Protein AF-A0A7S4T8Q6-F1 (afdb_monomer_lite)

Secondary structure (DSSP, 8-state):
--SSSSS-SS---SSS--EE-HHHHHHTT---HHHHHHHHHHHHTTHHHHTT----------PPP-PPP--S--TT--HHHHHHHHH-TT-GGGGGHHHHHHH-S-HHHHHHHHEEEETTEEEE-HHHHHHTT---HHHHHHHHHHHHS----------------------------------S---HHHHHHHHHHSSSTTGGGHHHHHHH-SSHHHHHHHHEEEETTEEEE-HHHHHHTT---HHHHHHHHHHHHT--S--------------------HHHHHHHHH-TTSGGGGGHHHHHHH-S-HHHHHHHHEE-TT-----

Structure (mmCIF, N/CA/C/O backbone):
data_AF-A0A7S4T8Q6-F1
#
_entry.id   AF-A0A7S4T8Q6-F1
#
loop_
_atom_site.group_PDB
_atom_site.id
_atom_site.type_symbol
_atom_site.label_atom_id
_atom_site.label_alt_id
_atom_site.label_comp_id
_atom_site.label_asym_id
_atom_site.label_entity_id
_atom_site.label_seq_id
_atom_site.pdbx_PDB_ins_code
_atom_site.Cartn_x
_atom_site.Cartn_y
_atom_site.Cartn_z
_atom_site.occupancy
_atom_site.B_iso_or_equiv
_atom_site.auth_seq_id
_atom_site.auth_comp_id
_atom_site.auth_asym_id
_atom_site.auth_atom_id
_atom_site.pdbx_PDB_model_num
ATOM 1 N N . ASP A 1 1 ? 36.926 14.040 -39.161 1.00 53.75 1 ASP A N 1
ATOM 2 C CA . ASP A 1 1 ? 36.757 14.008 -37.702 1.00 53.75 1 ASP A CA 1
ATOM 3 C C . ASP A 1 1 ? 35.351 14.465 -37.358 1.00 53.75 1 ASP A C 1
ATOM 5 O O . ASP A 1 1 ? 34.931 15.496 -37.873 1.00 53.75 1 ASP A O 1
ATOM 9 N N . ASP A 1 2 ? 34.655 13.641 -36.567 1.00 54.06 2 ASP A N 1
ATOM 10 C CA . ASP A 1 2 ? 33.421 13.932 -35.809 1.00 54.06 2 ASP A CA 1
ATOM 11 C C . ASP A 1 2 ? 32.019 13.748 -36.429 1.00 54.06 2 ASP A C 1
ATOM 13 O O . ASP A 1 2 ? 31.127 14.539 -36.137 1.00 54.06 2 ASP A O 1
ATOM 17 N N . VAL A 1 3 ? 31.753 12.661 -37.177 1.00 47.25 3 VAL A N 1
ATOM 18 C CA . VAL A 1 3 ? 30.352 12.163 -37.320 1.00 47.25 3 VAL A CA 1
ATOM 19 C C . VAL A 1 3 ? 30.184 10.621 -37.311 1.00 47.25 3 VAL A C 1
ATOM 21 O O . VAL A 1 3 ? 29.060 10.143 -37.291 1.00 47.25 3 VAL A O 1
ATOM 24 N N . ASP A 1 4 ? 31.250 9.814 -37.230 1.00 47.81 4 ASP A N 1
ATOM 25 C CA . ASP A 1 4 ? 31.175 8.334 -37.347 1.00 47.81 4 ASP A CA 1
ATOM 26 C C . ASP A 1 4 ? 31.266 7.558 -36.003 1.00 47.81 4 ASP A C 1
ATOM 28 O O . ASP A 1 4 ? 31.831 6.468 -35.949 1.00 47.81 4 ASP A O 1
ATOM 32 N N . GLN A 1 5 ? 30.765 8.093 -34.880 1.00 46.25 5 GLN A N 1
ATOM 33 C CA . GLN A 1 5 ? 30.879 7.432 -33.553 1.00 46.25 5 GLN A CA 1
ATOM 34 C C . GLN A 1 5 ? 29.554 7.142 -32.822 1.00 46.25 5 GLN A C 1
ATOM 36 O O . GLN A 1 5 ? 29.564 6.919 -31.615 1.00 46.25 5 GLN A O 1
ATOM 41 N N . LEU A 1 6 ? 28.418 7.084 -33.528 1.00 42.25 6 LEU A N 1
ATOM 42 C CA . LEU A 1 6 ? 27.110 6.769 -32.920 1.00 42.25 6 LEU A CA 1
ATOM 43 C C . LEU A 1 6 ? 26.369 5.565 -33.538 1.00 42.25 6 LEU A C 1
ATOM 45 O O . LEU A 1 6 ? 25.195 5.377 -33.255 1.00 42.25 6 LEU A O 1
ATOM 49 N N . GLU A 1 7 ? 27.040 4.702 -34.309 1.00 39.09 7 GLU A N 1
ATOM 50 C CA . GLU A 1 7 ? 26.443 3.463 -34.863 1.00 39.09 7 GLU A CA 1
ATOM 51 C C . GLU A 1 7 ? 26.927 2.176 -34.154 1.00 39.09 7 GLU A C 1
ATOM 53 O O . GLU A 1 7 ? 27.048 1.117 -34.762 1.00 39.09 7 GLU A O 1
ATOM 58 N N . GLY A 1 8 ? 27.250 2.256 -32.855 1.00 37.00 8 GLY A N 1
ATOM 59 C CA . GLY A 1 8 ? 27.921 1.173 -32.111 1.00 37.00 8 GLY A CA 1
ATOM 60 C C . GLY A 1 8 ? 27.187 0.582 -30.900 1.00 37.00 8 GLY A C 1
ATOM 61 O O . GLY A 1 8 ? 27.772 -0.238 -30.198 1.00 37.00 8 GLY A O 1
ATOM 62 N N . LEU A 1 9 ? 25.946 0.978 -30.625 1.00 36.72 9 LEU A N 1
ATOM 63 C CA . LEU A 1 9 ? 25.059 0.344 -29.642 1.00 36.72 9 LEU A CA 1
ATOM 64 C C . LEU A 1 9 ? 23.712 0.231 -30.368 1.00 36.72 9 LEU A C 1
ATOM 66 O O . LEU A 1 9 ? 23.206 1.245 -30.818 1.00 36.72 9 LEU A O 1
ATOM 70 N N . TYR A 1 10 ? 23.115 -0.909 -30.684 1.00 39.41 10 TYR A N 1
ATOM 71 C CA . TYR A 1 10 ? 22.777 -2.039 -29.840 1.00 39.41 10 TYR A CA 1
ATOM 72 C C . TYR A 1 10 ? 22.372 -3.193 -30.766 1.00 39.41 10 TYR A C 1
ATOM 74 O O . TYR A 1 10 ? 21.223 -3.248 -31.179 1.00 39.41 10 TYR A O 1
ATOM 82 N N . VAL A 1 11 ? 23.265 -4.114 -31.129 1.00 35.81 11 VAL A N 1
ATOM 83 C CA . VAL A 1 11 ? 22.809 -5.412 -31.658 1.00 35.81 11 VAL A CA 1
ATOM 84 C C . VAL A 1 11 ? 23.839 -6.477 -31.307 1.00 35.81 11 VAL A C 1
ATOM 86 O O . VAL A 1 11 ? 24.966 -6.458 -31.800 1.00 35.81 11 VAL A O 1
ATOM 89 N N . ASN A 1 12 ? 23.462 -7.399 -30.426 1.00 41.56 12 ASN A N 1
ATOM 90 C CA . ASN A 1 12 ? 24.253 -8.580 -30.112 1.00 41.56 12 ASN A CA 1
ATOM 91 C C . ASN A 1 12 ? 23.548 -9.775 -30.765 1.00 41.56 12 ASN A C 1
ATOM 93 O O . ASN A 1 12 ? 22.638 -10.357 -30.183 1.00 41.56 12 ASN A O 1
ATOM 97 N N . VAL A 1 13 ? 23.945 -10.089 -32.002 1.00 45.53 13 VAL A N 1
ATOM 98 C CA . VAL A 1 13 ? 23.319 -11.131 -32.827 1.00 45.53 13 VAL A CA 1
ATOM 99 C C . VAL A 1 13 ? 23.951 -12.488 -32.520 1.00 45.53 13 VAL A C 1
ATOM 101 O O . VAL A 1 13 ? 24.961 -12.844 -33.122 1.00 45.53 13 VAL A O 1
ATOM 104 N N . GLU A 1 14 ? 23.334 -13.294 -31.657 1.00 45.41 14 GLU A N 1
ATOM 105 C CA . GLU A 1 14 ? 23.521 -14.753 -31.685 1.00 45.41 14 GLU A CA 1
ATOM 106 C C . GLU A 1 14 ? 22.210 -15.486 -31.345 1.00 45.41 14 GLU A C 1
ATOM 108 O O . GLU A 1 14 ? 21.868 -15.703 -30.185 1.00 45.41 14 GLU A O 1
ATOM 113 N N . GLY A 1 15 ? 21.492 -15.950 -32.378 1.00 63.50 15 GLY A N 1
ATOM 114 C CA . GLY A 1 15 ? 20.575 -17.091 -32.240 1.00 63.50 15 GLY A CA 1
ATOM 115 C C . GLY A 1 15 ? 19.124 -16.929 -32.697 1.00 63.50 15 GLY A C 1
ATOM 116 O O . GLY A 1 15 ? 18.359 -17.871 -32.496 1.00 63.50 15 GLY A O 1
ATOM 117 N N . GLY A 1 16 ? 18.726 -15.810 -33.317 1.00 69.69 16 GLY A N 1
ATOM 118 C CA . GLY A 1 16 ? 17.365 -15.643 -33.860 1.00 69.69 16 GLY A CA 1
ATOM 119 C C . GLY A 1 16 ? 16.265 -15.680 -32.793 1.00 69.69 16 GLY A C 1
ATOM 120 O O . GLY A 1 16 ? 15.157 -16.149 -33.054 1.00 69.69 16 GLY A O 1
ATOM 121 N N . ARG A 1 17 ? 16.591 -15.248 -31.571 1.00 73.44 17 ARG A N 1
ATOM 122 C CA . ARG A 1 17 ? 15.650 -15.136 -30.453 1.00 73.44 17 ARG A CA 1
ATOM 123 C C . ARG A 1 17 ? 15.239 -13.680 -30.292 1.00 73.44 17 ARG A C 1
ATOM 125 O O . ARG A 1 17 ? 16.073 -12.793 -30.407 1.00 73.44 17 ARG A O 1
ATOM 132 N N . THR A 1 18 ? 13.967 -13.452 -29.996 1.00 78.94 18 THR A N 1
ATOM 133 C CA . THR A 1 18 ? 13.470 -12.152 -29.545 1.00 78.94 18 THR A CA 1
ATOM 134 C C . THR A 1 18 ? 13.943 -11.902 -28.119 1.00 78.94 18 THR A C 1
ATOM 136 O O . THR A 1 18 ? 13.658 -12.702 -27.225 1.00 78.94 18 THR A O 1
ATOM 139 N N . THR A 1 19 ? 14.660 -10.802 -27.908 1.00 82.88 19 THR A N 1
ATOM 140 C CA . THR A 1 19 ? 15.080 -10.320 -26.587 1.00 82.88 19 THR A CA 1
ATOM 141 C C . THR A 1 19 ? 14.524 -8.923 -26.357 1.00 82.88 19 THR A C 1
ATOM 143 O O . THR A 1 19 ? 14.364 -8.164 -27.312 1.00 82.88 19 THR A O 1
ATOM 146 N N . PHE A 1 20 ? 14.258 -8.581 -25.097 1.00 86.06 20 PHE A N 1
ATOM 147 C CA . PHE A 1 20 ? 13.991 -7.197 -24.729 1.00 86.06 20 PHE A CA 1
ATOM 148 C C . PHE A 1 20 ? 15.244 -6.346 -24.892 1.00 86.06 20 PHE A C 1
ATOM 150 O O . PHE A 1 20 ? 16.342 -6.772 -24.521 1.00 86.06 20 PHE A O 1
ATOM 157 N N . ASP A 1 21 ? 15.060 -5.138 -25.412 1.00 88.00 21 ASP A N 1
ATOM 158 C CA . ASP A 1 21 ? 16.062 -4.090 -25.316 1.00 88.00 21 ASP A CA 1
ATOM 159 C C . ASP A 1 21 ? 16.336 -3.789 -23.837 1.00 88.00 21 ASP A C 1
ATOM 161 O O . ASP A 1 21 ? 15.424 -3.723 -23.010 1.00 88.00 21 ASP A O 1
ATOM 165 N N . ARG A 1 22 ? 17.609 -3.587 -23.501 1.00 88.75 22 ARG A N 1
ATOM 166 C CA . ARG A 1 22 ? 18.025 -3.179 -22.162 1.00 88.75 22 ARG A CA 1
ATOM 167 C C . ARG A 1 22 ? 17.364 -1.865 -21.739 1.00 88.75 22 ARG A C 1
ATOM 169 O O . ARG A 1 22 ? 17.084 -1.706 -20.554 1.00 88.75 22 ARG A O 1
ATOM 176 N N . GLN A 1 23 ? 17.078 -0.982 -22.695 1.00 91.50 23 GLN A N 1
ATOM 177 C CA . GLN A 1 23 ? 16.400 0.287 -22.457 1.00 91.50 23 GLN A CA 1
ATOM 178 C C . GLN A 1 23 ? 15.036 0.103 -21.775 1.00 91.50 23 GLN A C 1
ATOM 180 O O . GLN A 1 23 ? 14.672 0.927 -20.949 1.00 91.50 23 GLN A O 1
ATOM 185 N N . PHE A 1 24 ? 14.322 -1.003 -22.026 1.00 93.62 24 PHE A N 1
ATOM 186 C CA . PHE A 1 24 ? 13.051 -1.291 -21.349 1.00 93.62 24 PHE A CA 1
ATOM 187 C C . PHE A 1 24 ? 13.211 -1.356 -19.827 1.00 93.62 24 PHE A C 1
ATOM 189 O O . PHE A 1 24 ? 12.411 -0.793 -19.087 1.00 93.62 24 PHE A O 1
ATOM 196 N N . PHE A 1 25 ? 14.256 -2.036 -19.352 1.00 94.62 25 PHE A N 1
ATOM 197 C CA . PHE A 1 25 ? 14.494 -2.193 -17.919 1.00 94.62 25 PHE A CA 1
ATOM 198 C C . PHE A 1 25 ? 14.943 -0.887 -17.267 1.00 94.62 25 PHE A C 1
ATOM 200 O O . PHE A 1 25 ? 14.650 -0.664 -16.099 1.00 94.62 25 PHE A O 1
ATOM 207 N N . GLU A 1 26 ? 15.642 -0.035 -18.017 1.00 92.75 26 GLU A N 1
ATOM 208 C CA . GLU A 1 26 ? 16.075 1.281 -17.546 1.00 92.75 26 GLU A CA 1
ATOM 209 C C . GLU A 1 26 ? 14.893 2.260 -17.490 1.00 92.75 26 GLU A C 1
ATOM 211 O O . GLU A 1 26 ? 14.718 2.928 -16.476 1.00 92.75 26 GLU A O 1
ATOM 216 N N . ASP A 1 27 ? 14.036 2.278 -18.515 1.00 91.56 27 ASP A N 1
ATOM 217 C CA . ASP A 1 27 ? 12.857 3.152 -18.576 1.00 91.56 27 ASP A CA 1
ATOM 218 C C . ASP A 1 27 ? 11.805 2.783 -17.520 1.00 91.56 27 ASP A C 1
ATOM 220 O O . ASP A 1 27 ? 11.146 3.662 -16.972 1.00 91.56 27 ASP A O 1
ATOM 224 N N . MET A 1 28 ? 11.655 1.489 -17.219 1.00 92.81 28 MET A N 1
ATOM 225 C CA . MET A 1 28 ? 10.715 0.985 -16.208 1.00 92.81 28 MET A CA 1
ATOM 226 C C . MET A 1 28 ? 11.310 0.890 -14.801 1.00 92.81 28 MET A C 1
ATOM 228 O O . MET A 1 28 ? 10.644 0.380 -13.900 1.00 92.81 28 MET A O 1
ATOM 232 N N . GLU A 1 29 ? 12.562 1.317 -14.616 1.00 92.00 29 GLU A N 1
ATOM 233 C CA . GLU A 1 29 ? 13.291 1.218 -13.343 1.00 92.00 29 GLU A CA 1
ATOM 234 C C . GLU A 1 29 ? 13.296 -0.217 -12.760 1.00 92.00 29 GLU A C 1
ATOM 236 O O . GLU A 1 29 ? 13.293 -0.447 -11.549 1.00 92.00 29 GLU A O 1
ATOM 241 N N . ILE A 1 30 ? 13.320 -1.231 -13.633 1.00 91.94 30 ILE A N 1
ATOM 242 C CA . ILE A 1 30 ? 13.379 -2.646 -13.248 1.00 91.94 30 ILE A CA 1
ATOM 243 C C . ILE A 1 30 ? 14.843 -3.003 -12.997 1.00 91.94 30 ILE A C 1
ATOM 245 O O . ILE A 1 30 ? 15.534 -3.524 -13.873 1.00 91.94 30 ILE A O 1
ATOM 249 N N . GLU A 1 31 ? 15.339 -2.726 -11.793 1.00 91.31 31 GLU A N 1
ATOM 250 C CA . GLU A 1 31 ? 16.731 -3.017 -11.412 1.00 91.31 31 GLU A CA 1
ATOM 251 C C . GLU A 1 31 ? 16.973 -4.495 -11.052 1.00 91.31 31 GLU A C 1
ATOM 253 O O . GLU A 1 31 ? 18.102 -4.991 -11.149 1.00 91.31 31 GLU A O 1
ATOM 258 N N . ASP A 1 32 ? 15.916 -5.207 -10.656 1.00 90.81 32 ASP A N 1
ATOM 259 C CA . ASP A 1 32 ? 15.993 -6.589 -10.188 1.00 90.81 32 ASP A CA 1
ATOM 260 C C . ASP A 1 32 ? 16.361 -7.556 -11.329 1.00 90.81 32 ASP A C 1
ATOM 262 O O . ASP A 1 32 ? 15.676 -7.667 -12.350 1.00 90.81 32 ASP A O 1
ATOM 266 N N . ARG A 1 33 ? 17.469 -8.283 -11.150 1.00 89.62 33 ARG A N 1
ATOM 267 C CA . ARG A 1 33 ? 18.022 -9.192 -12.164 1.00 89.62 33 ARG A CA 1
ATOM 268 C C . ARG A 1 33 ? 17.144 -10.407 -12.431 1.00 89.62 33 ARG A C 1
ATOM 270 O O . ARG A 1 33 ? 17.127 -10.875 -13.572 1.00 89.62 33 ARG A O 1
ATOM 277 N N . ASP A 1 34 ? 16.438 -10.906 -11.426 1.00 87.88 34 ASP A N 1
ATOM 278 C CA . ASP A 1 34 ? 15.550 -12.054 -11.571 1.00 87.88 34 ASP A CA 1
ATOM 279 C C . ASP A 1 34 ? 14.289 -11.636 -12.331 1.00 87.88 34 ASP A C 1
ATOM 281 O O . ASP A 1 34 ? 13.871 -12.324 -13.265 1.00 87.88 34 ASP A O 1
ATOM 285 N N . HIS A 1 35 ? 13.758 -10.445 -12.050 1.00 93.94 35 HIS A N 1
ATOM 286 C CA . HIS A 1 35 ? 12.658 -9.865 -12.820 1.00 93.94 35 HIS A CA 1
ATOM 287 C C . HIS A 1 35 ? 13.043 -9.628 -14.290 1.00 93.94 35 HIS A C 1
ATOM 289 O O . HIS A 1 35 ? 12.319 -10.056 -15.194 1.00 93.94 35 HIS A O 1
ATOM 295 N N . GLN A 1 36 ? 14.215 -9.039 -14.561 1.00 94.25 36 GLN A N 1
ATOM 296 C CA . GLN A 1 36 ? 14.741 -8.890 -15.929 1.00 94.25 36 GLN A CA 1
ATOM 297 C C . GLN A 1 36 ? 14.870 -10.242 -16.656 1.00 94.25 36 GLN A C 1
ATOM 299 O O . GLN A 1 36 ? 14.580 -10.358 -17.856 1.00 94.25 36 GLN A O 1
ATOM 304 N N . ALA A 1 37 ? 15.304 -11.285 -15.939 1.00 89.56 37 ALA A N 1
ATOM 305 C CA . ALA A 1 37 ? 15.441 -12.630 -16.482 1.00 89.56 37 ALA A CA 1
ATOM 306 C C . ALA A 1 37 ? 14.084 -13.258 -16.833 1.00 89.56 37 ALA A C 1
ATOM 308 O O . ALA A 1 37 ? 13.996 -13.929 -17.862 1.00 89.56 37 ALA A O 1
ATOM 309 N N . LEU A 1 38 ? 13.029 -13.008 -16.049 1.00 92.44 38 LEU A N 1
ATOM 310 C CA . LEU A 1 38 ? 11.666 -13.471 -16.344 1.00 92.44 38 LEU A CA 1
ATOM 311 C C . LEU A 1 38 ? 11.140 -12.878 -17.658 1.00 92.44 38 LEU A C 1
ATOM 313 O O . LEU A 1 38 ? 10.715 -13.631 -18.538 1.00 92.44 38 LEU A O 1
ATOM 317 N N . PHE A 1 39 ? 11.261 -11.559 -17.848 1.00 92.06 39 PHE A N 1
ATOM 318 C CA . PHE A 1 39 ? 10.906 -10.902 -19.114 1.00 92.06 39 PHE A CA 1
ATOM 319 C C . PHE A 1 39 ? 11.696 -11.480 -20.292 1.00 92.06 39 PHE A C 1
ATOM 321 O O . PHE A 1 39 ? 11.128 -11.835 -21.325 1.00 92.06 39 PHE A O 1
ATOM 328 N N . SER A 1 40 ? 13.008 -11.648 -20.124 1.00 89.88 40 SER A N 1
ATOM 329 C CA . SER A 1 40 ? 13.873 -12.208 -21.166 1.00 89.88 40 SER A CA 1
ATOM 330 C C . SER A 1 40 ? 13.499 -13.655 -21.514 1.00 89.88 40 SER A C 1
ATOM 332 O O . SER A 1 40 ? 13.443 -14.020 -22.690 1.00 89.88 40 SER A O 1
ATOM 334 N N . ALA A 1 41 ? 13.208 -14.485 -20.510 1.00 89.25 41 ALA A N 1
ATOM 335 C CA . ALA A 1 41 ? 12.836 -15.884 -20.684 1.00 89.25 41 ALA A CA 1
ATOM 336 C C . ALA A 1 41 ? 11.490 -16.040 -21.403 1.00 89.25 41 ALA A C 1
ATOM 338 O O . ALA A 1 41 ? 11.369 -16.894 -22.286 1.00 89.25 41 ALA A O 1
ATOM 339 N N . PHE A 1 42 ? 10.509 -15.196 -21.075 1.00 89.75 42 PHE A N 1
ATOM 340 C CA . PHE A 1 42 ? 9.180 -15.226 -21.684 1.00 89.75 42 PHE A CA 1
ATOM 341 C C . PHE A 1 42 ? 9.233 -15.025 -23.210 1.00 89.75 42 PHE A C 1
ATOM 343 O O . PHE A 1 42 ? 8.593 -15.774 -23.956 1.00 89.75 42 PHE A O 1
ATOM 350 N N . TYR A 1 43 ? 10.071 -14.101 -23.695 1.00 85.12 43 TYR A N 1
ATOM 351 C CA . TYR A 1 43 ? 10.237 -13.838 -25.132 1.00 85.12 43 TYR A CA 1
ATOM 352 C C . TYR A 1 43 ? 11.269 -14.751 -25.810 1.00 85.12 43 TYR A C 1
ATOM 354 O O . TYR A 1 43 ? 11.094 -15.107 -26.975 1.00 85.12 43 TYR A O 1
ATOM 362 N N . CYS A 1 44 ? 12.295 -15.228 -25.099 1.00 82.69 44 CYS A N 1
ATOM 363 C CA . CYS A 1 44 ? 13.238 -16.211 -25.647 1.00 82.69 44 CYS A CA 1
ATOM 364 C C . CYS A 1 44 ? 12.631 -17.619 -25.797 1.00 82.69 44 CYS A C 1
ATOM 366 O O . CYS A 1 44 ? 13.117 -18.412 -26.606 1.00 82.69 44 CYS A O 1
ATOM 368 N N . GLY A 1 45 ? 11.611 -17.952 -24.999 1.00 71.50 45 GLY A N 1
ATOM 369 C CA . GLY A 1 45 ? 11.014 -19.289 -24.899 1.00 71.50 45 GLY A CA 1
ATOM 370 C C . GLY A 1 45 ? 9.899 -19.604 -25.903 1.00 71.50 45 GLY A C 1
ATOM 371 O O . GLY A 1 45 ? 9.385 -20.721 -25.889 1.00 71.50 45 GLY A O 1
ATOM 372 N N . GLY A 1 46 ? 9.529 -18.665 -26.781 1.00 59.06 46 GLY A N 1
ATOM 373 C CA . GLY A 1 46 ? 8.482 -18.869 -27.792 1.00 59.06 46 GLY A CA 1
ATOM 374 C C . GLY A 1 46 ? 7.067 -18.462 -27.367 1.00 59.06 46 GLY A C 1
ATOM 375 O O . GLY A 1 46 ? 6.104 -18.944 -27.962 1.00 59.06 46 GLY A O 1
ATOM 376 N N . GLY A 1 47 ? 6.932 -17.570 -26.380 1.00 50.84 47 GLY A N 1
ATOM 377 C CA . GLY A 1 47 ? 5.667 -16.955 -25.977 1.00 50.84 47 GLY A CA 1
ATOM 378 C C . GLY A 1 47 ? 4.590 -17.925 -25.451 1.00 50.84 47 GLY A C 1
ATOM 379 O O . GLY A 1 47 ? 4.682 -19.150 -25.578 1.00 50.84 47 GLY A O 1
ATOM 380 N N . PRO A 1 48 ? 3.492 -17.393 -24.889 1.00 49.59 48 PRO A N 1
ATOM 381 C CA . PRO A 1 48 ? 2.399 -18.194 -24.331 1.00 49.59 48 PRO A CA 1
ATOM 382 C C . PRO A 1 48 ? 1.623 -18.981 -25.404 1.00 49.59 48 PRO A C 1
ATOM 384 O O . PRO A 1 48 ? 0.868 -19.898 -25.082 1.00 49.59 48 PRO A O 1
ATOM 387 N N . ALA A 1 49 ? 1.831 -18.676 -26.691 1.00 43.91 49 ALA A N 1
ATOM 388 C CA . ALA A 1 49 ? 1.198 -19.371 -27.809 1.00 43.91 49 ALA A CA 1
ATOM 389 C C . ALA A 1 49 ? 1.842 -20.733 -28.152 1.00 43.91 49 ALA A C 1
ATOM 391 O O . ALA A 1 49 ? 1.177 -21.571 -28.762 1.00 43.91 49 ALA A O 1
ATOM 392 N N . ALA A 1 50 ? 3.093 -21.000 -27.750 1.00 41.09 50 ALA A N 1
ATOM 393 C CA . ALA A 1 50 ? 3.776 -22.266 -28.057 1.00 41.09 50 ALA A CA 1
ATOM 394 C C . ALA A 1 50 ? 3.678 -23.330 -26.940 1.00 41.09 50 ALA A C 1
ATOM 396 O O . ALA A 1 50 ? 3.976 -24.501 -27.177 1.00 41.09 50 ALA A O 1
ATOM 397 N N . ALA A 1 51 ? 3.206 -22.970 -25.741 1.00 38.47 51 ALA A N 1
ATOM 398 C CA . ALA A 1 51 ? 3.170 -23.867 -24.578 1.00 38.47 51 ALA A CA 1
ATOM 399 C C . ALA A 1 51 ? 1.938 -24.805 -24.508 1.00 38.47 51 ALA A C 1
ATOM 401 O O . ALA A 1 51 ? 1.820 -25.599 -23.577 1.00 38.47 51 ALA A O 1
ATOM 402 N N . ALA A 1 52 ? 1.031 -24.778 -25.494 1.00 38.62 52 ALA A N 1
ATOM 403 C CA . ALA A 1 52 ? -0.181 -25.615 -25.526 1.00 38.62 52 ALA A CA 1
ATOM 404 C C . ALA A 1 52 ? -0.047 -26.906 -26.371 1.00 38.62 52 ALA A C 1
ATOM 406 O O . ALA A 1 52 ? -1.049 -27.493 -26.784 1.00 38.62 52 ALA A O 1
ATOM 407 N N . GLY A 1 53 ? 1.180 -27.357 -26.655 1.00 35.12 53 GLY A N 1
ATOM 408 C CA . GLY A 1 53 ? 1.449 -28.376 -27.676 1.00 35.12 53 GLY A CA 1
ATOM 409 C C . GLY A 1 53 ? 2.433 -29.482 -27.297 1.00 35.12 53 GLY A C 1
ATOM 410 O O . GLY A 1 53 ? 3.165 -29.935 -28.167 1.00 35.12 53 GLY A O 1
ATOM 411 N N . ALA A 1 54 ? 2.471 -29.950 -26.047 1.00 34.66 54 ALA A N 1
ATOM 412 C CA . ALA A 1 54 ? 3.232 -31.152 -25.683 1.00 34.66 54 ALA A CA 1
ATOM 413 C C . ALA A 1 54 ? 2.376 -32.108 -24.840 1.00 34.66 54 ALA A C 1
ATOM 415 O O . ALA A 1 54 ? 2.493 -32.206 -23.621 1.00 34.66 54 ALA A O 1
ATOM 416 N N . ARG A 1 55 ? 1.475 -32.826 -25.518 1.00 35.66 55 ARG A N 1
ATOM 417 C CA . ARG A 1 55 ? 0.734 -33.957 -24.951 1.00 35.66 55 ARG A CA 1
ATOM 418 C C . ARG A 1 55 ? 1.683 -35.151 -24.823 1.00 35.66 55 ARG A C 1
ATOM 420 O O . ARG A 1 55 ? 1.910 -35.860 -25.800 1.00 35.66 55 ARG A O 1
ATOM 427 N N . ALA A 1 56 ? 2.230 -35.360 -23.629 1.00 36.22 56 ALA A N 1
ATOM 428 C CA . ALA A 1 56 ? 2.930 -36.590 -23.277 1.00 36.22 56 ALA A CA 1
ATOM 429 C C . ALA A 1 56 ? 1.941 -37.772 -23.222 1.00 36.22 56 ALA A C 1
ATOM 431 O O . ALA A 1 56 ? 0.830 -37.652 -22.698 1.00 36.22 56 ALA A O 1
ATOM 432 N N . GLU A 1 57 ? 2.340 -38.904 -23.804 1.00 38.03 57 GLU A N 1
ATOM 433 C CA . GLU A 1 57 ? 1.623 -40.179 -23.729 1.00 38.03 57 GLU A CA 1
ATOM 434 C C . GLU A 1 57 ? 1.516 -40.699 -22.281 1.00 38.03 57 GLU A C 1
ATOM 436 O O . GLU A 1 57 ? 2.444 -40.517 -21.490 1.00 38.03 57 GLU A O 1
ATOM 441 N N . PRO A 1 58 ? 0.415 -41.389 -21.921 1.00 36.47 58 PRO A N 1
ATOM 442 C CA . PRO A 1 58 ? 0.244 -41.973 -20.599 1.00 36.47 58 PRO A CA 1
ATOM 443 C C . PRO A 1 58 ? 0.969 -43.324 -20.494 1.00 36.47 58 PRO A C 1
ATOM 445 O O . PRO A 1 58 ? 0.524 -44.333 -21.043 1.00 36.47 58 PRO A O 1
ATOM 448 N N . THR A 1 59 ? 2.059 -43.361 -19.731 1.00 37.69 59 THR A N 1
ATOM 449 C CA . THR A 1 59 ? 2.694 -44.608 -19.276 1.00 37.69 59 THR A CA 1
ATOM 450 C C . THR A 1 59 ? 1.926 -45.172 -18.067 1.00 37.69 59 THR A C 1
ATOM 452 O O . THR A 1 59 ? 1.559 -44.407 -17.171 1.00 37.69 59 THR A O 1
ATOM 455 N N . PRO A 1 60 ? 1.656 -46.490 -18.001 1.00 49.28 60 PRO A N 1
ATOM 456 C CA . PRO A 1 60 ? 0.806 -47.077 -16.969 1.00 49.28 60 PRO A CA 1
ATOM 457 C C . PRO A 1 60 ? 1.527 -47.298 -15.626 1.00 49.28 60 PRO A C 1
ATOM 459 O O . PRO A 1 60 ? 2.568 -47.943 -15.564 1.00 49.28 60 PRO A O 1
ATOM 462 N N . VAL A 1 61 ? 0.886 -46.780 -14.572 1.00 49.97 61 VAL A N 1
ATOM 463 C CA . VAL A 1 61 ? 0.765 -47.262 -13.179 1.00 49.97 61 VAL A CA 1
ATOM 464 C C . VAL A 1 61 ? 1.968 -48.003 -12.570 1.00 49.97 61 VAL A C 1
ATOM 466 O O . VAL A 1 61 ? 2.111 -49.217 -12.709 1.00 49.97 61 VAL A O 1
ATOM 469 N N . ALA A 1 62 ? 2.716 -47.277 -11.735 1.00 39.66 62 ALA A N 1
ATOM 470 C CA . ALA A 1 62 ? 3.373 -47.816 -10.546 1.00 39.66 62 ALA A CA 1
ATOM 471 C C . ALA A 1 62 ? 2.900 -47.003 -9.326 1.00 39.66 62 ALA A C 1
ATOM 473 O O . ALA A 1 62 ? 2.918 -45.774 -9.346 1.00 39.66 62 ALA A O 1
ATOM 474 N N . GLU A 1 63 ? 2.409 -47.709 -8.311 1.00 43.41 63 GLU A N 1
ATOM 475 C CA . GLU A 1 63 ? 1.798 -47.177 -7.089 1.00 43.41 63 GLU A CA 1
ATOM 476 C C . GLU A 1 63 ? 2.826 -46.365 -6.265 1.00 43.41 63 GLU A C 1
ATOM 478 O O . GLU A 1 63 ? 3.863 -46.919 -5.887 1.00 43.41 63 GLU A O 1
ATOM 483 N N . PRO A 1 64 ? 2.600 -45.057 -6.018 1.00 53.59 64 PRO A N 1
ATOM 484 C CA . PRO A 1 64 ? 3.523 -44.220 -5.254 1.00 53.59 64 PRO A CA 1
ATOM 485 C C . PRO A 1 64 ? 3.468 -44.539 -3.751 1.00 53.59 64 PRO A C 1
ATOM 487 O O . PRO A 1 64 ? 2.377 -44.760 -3.223 1.00 53.59 64 PRO A O 1
ATOM 490 N N . PRO A 1 65 ? 4.605 -44.512 -3.030 1.00 49.09 65 PRO A N 1
ATOM 491 C CA . PRO A 1 65 ? 4.609 -44.597 -1.574 1.00 49.09 65 PRO A CA 1
ATOM 492 C C . PRO A 1 65 ? 3.818 -43.427 -0.970 1.00 49.09 65 PRO A C 1
ATOM 494 O O . PRO A 1 65 ? 3.984 -42.279 -1.379 1.00 49.09 65 PRO A O 1
ATOM 497 N N . GLU A 1 66 ? 2.946 -43.755 -0.014 1.00 41.31 66 GLU A N 1
ATOM 498 C CA . GLU A 1 66 ? 2.045 -42.850 0.706 1.00 41.31 66 GLU A CA 1
ATOM 499 C C . GLU A 1 66 ? 2.805 -41.597 1.180 1.00 41.31 66 GLU A C 1
ATOM 501 O O . GLU A 1 66 ? 3.677 -41.667 2.049 1.00 41.31 66 GLU A O 1
ATOM 506 N N . ALA A 1 67 ? 2.511 -40.450 0.559 1.00 40.38 67 ALA A N 1
ATOM 507 C CA . ALA A 1 67 ? 3.104 -39.175 0.931 1.00 40.38 67 ALA A CA 1
ATOM 508 C C . ALA A 1 67 ? 2.728 -38.836 2.387 1.00 40.38 67 ALA A C 1
ATOM 510 O O . ALA A 1 67 ? 1.571 -39.036 2.779 1.00 40.38 67 ALA A O 1
ATOM 511 N N . PRO A 1 68 ? 3.668 -38.316 3.197 1.00 42.59 68 PRO A N 1
ATOM 512 C CA . PRO A 1 68 ? 3.355 -37.845 4.536 1.00 42.59 68 PRO A CA 1
ATOM 513 C C . PRO A 1 68 ? 2.265 -36.777 4.439 1.00 42.59 68 PRO A C 1
ATOM 515 O O . PRO A 1 68 ? 2.393 -35.788 3.718 1.00 42.59 68 PRO A O 1
ATOM 518 N N . ARG A 1 69 ? 1.159 -37.022 5.143 1.00 40.59 69 ARG A N 1
ATOM 519 C CA . ARG A 1 69 ? 0.030 -36.095 5.246 1.00 40.59 69 ARG A CA 1
ATOM 520 C C . ARG A 1 69 ? 0.570 -34.762 5.784 1.00 40.59 69 ARG A C 1
ATOM 522 O O . ARG A 1 69 ? 1.342 -34.817 6.742 1.00 40.59 69 ARG A O 1
ATOM 529 N N . PRO A 1 70 ? 0.211 -33.600 5.205 1.00 47.62 70 PRO A N 1
ATOM 530 C CA . PRO A 1 70 ? 0.620 -32.301 5.729 1.00 47.62 70 PRO A CA 1
ATOM 531 C C . PRO A 1 70 ? 0.102 -32.183 7.162 1.00 47.62 70 PRO A C 1
ATOM 533 O O . PRO A 1 70 ? -1.100 -32.109 7.412 1.00 47.62 70 PRO A O 1
ATOM 536 N N . SER A 1 71 ? 1.037 -32.319 8.094 1.00 47.31 71 SER A N 1
ATOM 537 C CA . SER A 1 71 ? 0.783 -32.475 9.513 1.00 47.31 71 SER A CA 1
ATOM 538 C C . SER A 1 71 ? 0.125 -31.232 10.108 1.00 47.31 71 SER A C 1
ATOM 540 O O . SER A 1 71 ? 0.506 -30.108 9.792 1.00 47.31 71 SER A O 1
ATOM 542 N N . GLU A 1 72 ? -0.799 -31.472 11.040 1.00 49.97 72 GLU A N 1
ATOM 543 C CA . GLU A 1 72 ? -1.336 -30.577 12.078 1.00 49.97 72 GLU A CA 1
ATOM 544 C C . GLU A 1 72 ? -0.232 -29.945 12.962 1.00 49.97 72 GLU A C 1
ATOM 546 O O . GLU A 1 72 ? -0.196 -30.125 14.179 1.00 49.97 72 GLU A O 1
ATOM 551 N N . VAL A 1 73 ? 0.713 -29.214 12.373 1.00 48.66 73 VAL A N 1
ATOM 552 C CA . VAL A 1 73 ? 1.815 -28.561 13.087 1.00 48.66 73 VAL A CA 1
ATOM 553 C C . VAL A 1 73 ? 1.789 -27.086 12.742 1.00 48.66 73 VAL A C 1
ATOM 555 O O . VAL A 1 73 ? 2.342 -26.692 11.726 1.00 48.66 73 VAL A O 1
ATOM 558 N N . GLN A 1 74 ? 1.136 -26.284 13.583 1.00 53.16 74 GLN A N 1
ATOM 559 C CA . GLN A 1 74 ? 1.530 -24.886 13.822 1.00 53.16 74 GLN A CA 1
ATOM 560 C C . GLN A 1 74 ? 0.821 -24.262 15.039 1.00 53.16 74 GLN A C 1
ATOM 562 O O . GLN A 1 74 ? 0.658 -23.051 15.133 1.00 53.16 74 GLN A O 1
ATOM 567 N N . ALA A 1 75 ? 0.441 -25.064 16.041 1.00 63.94 75 ALA A N 1
ATOM 568 C CA . ALA A 1 75 ? -0.161 -24.554 17.280 1.00 63.94 75 ALA A CA 1
ATOM 569 C C . ALA A 1 75 ? 0.838 -23.828 18.218 1.00 63.94 75 ALA A C 1
ATOM 571 O O . ALA A 1 75 ? 0.541 -23.638 19.394 1.00 63.94 75 ALA A O 1
ATOM 572 N N . GLY A 1 76 ? 2.019 -23.437 17.726 1.00 86.06 76 GLY A N 1
ATOM 573 C CA . GLY A 1 76 ? 3.083 -22.839 18.537 1.00 86.06 76 GLY A CA 1
ATOM 574 C C . GLY A 1 76 ? 3.939 -21.782 17.840 1.00 86.06 76 GLY A C 1
ATOM 575 O O . GLY A 1 76 ? 4.889 -21.324 18.459 1.00 86.06 76 GLY A O 1
ATOM 576 N N . ALA A 1 77 ? 3.625 -21.391 16.599 1.00 91.25 77 ALA A N 1
ATOM 577 C CA . ALA A 1 77 ? 4.393 -20.350 15.917 1.00 91.25 77 ALA A CA 1
ATOM 578 C C . ALA A 1 77 ? 4.115 -18.978 16.544 1.00 91.25 77 ALA A C 1
ATOM 580 O O . ALA A 1 77 ? 2.944 -18.623 16.788 1.00 91.25 77 ALA A O 1
ATOM 581 N N . SER A 1 78 ? 5.174 -18.206 16.798 1.00 95.88 78 SER A N 1
ATOM 582 C CA . SER A 1 78 ? 5.039 -16.851 17.338 1.00 95.88 78 SER A CA 1
ATOM 583 C C . SER A 1 78 ? 4.300 -15.940 16.339 1.00 95.88 78 SER A C 1
ATOM 585 O O . SER A 1 78 ? 4.188 -16.268 15.152 1.00 95.88 78 SER A O 1
ATOM 587 N N . PRO A 1 79 ? 3.713 -14.812 16.784 1.00 95.06 79 PRO A N 1
ATOM 588 C CA . PRO A 1 79 ? 3.097 -13.851 15.870 1.00 95.06 79 PRO A CA 1
ATOM 589 C C . PRO A 1 79 ? 4.072 -13.352 14.794 1.00 95.06 79 PRO A C 1
ATOM 591 O O . PRO A 1 79 ? 3.677 -13.237 13.637 1.00 95.06 79 PRO A O 1
ATOM 594 N N . PHE A 1 80 ? 5.340 -13.141 15.158 1.00 97.50 80 PHE A N 1
ATOM 595 C CA . PHE A 1 80 ? 6.391 -12.720 14.234 1.00 97.50 80 PHE A CA 1
ATOM 596 C C . PHE A 1 80 ? 6.774 -13.818 13.245 1.00 97.50 80 PHE A C 1
ATOM 598 O O . PHE A 1 80 ? 6.894 -13.541 12.058 1.00 97.50 80 PHE A O 1
ATOM 605 N N . GLU A 1 81 ? 6.882 -15.073 13.689 1.00 97.25 81 GLU A N 1
ATOM 606 C CA . GLU A 1 81 ? 7.136 -16.209 12.794 1.00 97.25 81 GLU A CA 1
ATOM 607 C C . GLU A 1 81 ? 6.035 -16.331 11.731 1.00 97.25 81 GLU A C 1
ATOM 609 O O . GLU A 1 81 ? 6.318 -16.458 10.540 1.00 97.25 81 GLU A O 1
ATOM 614 N N . ARG A 1 82 ? 4.767 -16.217 12.147 1.00 95.50 82 ARG A N 1
ATOM 615 C CA . ARG A 1 82 ? 3.619 -16.222 11.228 1.00 95.50 82 ARG A CA 1
ATOM 616 C C . ARG A 1 82 ? 3.638 -15.044 10.261 1.00 95.50 82 ARG A C 1
ATOM 618 O O . ARG A 1 82 ? 3.290 -15.226 9.099 1.00 95.50 82 ARG A O 1
ATOM 625 N N . TRP A 1 83 ? 4.026 -13.861 10.728 1.00 96.31 83 TRP A N 1
ATOM 626 C CA . TRP A 1 83 ? 4.154 -12.679 9.881 1.00 96.31 83 TRP A CA 1
ATOM 627 C C . TRP A 1 83 ? 5.273 -12.840 8.846 1.00 96.31 83 TRP A C 1
ATOM 629 O O . TRP A 1 83 ? 5.020 -12.667 7.659 1.00 96.31 83 TRP A O 1
ATOM 639 N N . LEU A 1 84 ? 6.462 -13.291 9.249 1.00 96.75 84 LEU A N 1
ATOM 640 C CA . LEU A 1 84 ? 7.575 -13.546 8.328 1.00 96.75 84 LEU A CA 1
ATOM 641 C C . LEU A 1 84 ? 7.233 -14.621 7.291 1.00 96.75 84 LEU A C 1
ATOM 643 O O . LEU A 1 84 ? 7.577 -14.463 6.125 1.00 96.75 84 LEU A O 1
ATOM 647 N N . LEU A 1 85 ? 6.499 -15.669 7.678 1.00 95.50 85 LEU A N 1
ATOM 648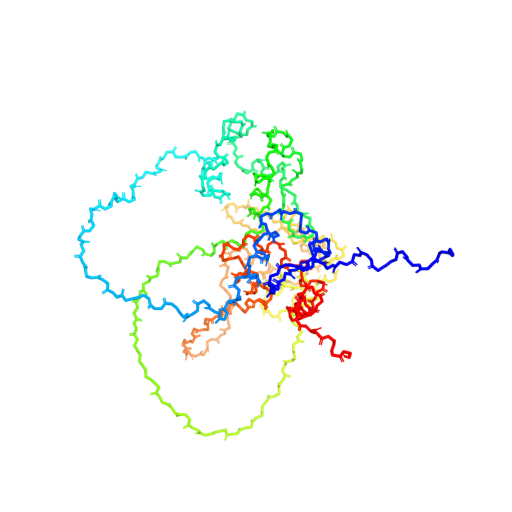 C CA . LEU A 1 85 ? 5.995 -16.682 6.742 1.00 95.50 85 LEU A CA 1
ATOM 649 C C . LEU A 1 85 ? 4.894 -16.161 5.808 1.00 95.50 85 LEU A C 1
ATOM 651 O O . LEU A 1 85 ? 4.687 -16.714 4.728 1.00 95.50 85 LEU A O 1
ATOM 655 N N . ALA A 1 86 ? 4.164 -15.120 6.213 1.00 93.12 86 ALA A N 1
ATOM 656 C CA . ALA A 1 86 ? 3.204 -14.448 5.344 1.00 93.12 86 ALA A CA 1
ATOM 657 C C . ALA A 1 86 ? 3.908 -13.565 4.301 1.00 93.12 86 ALA A C 1
ATOM 659 O O . ALA A 1 86 ? 3.421 -13.470 3.171 1.00 93.12 86 ALA A O 1
ATOM 660 N N . VAL A 1 87 ? 5.044 -12.959 4.669 1.00 95.06 87 VAL A N 1
ATOM 661 C CA . VAL A 1 87 ? 5.923 -12.215 3.753 1.00 95.06 87 VAL A CA 1
ATOM 662 C C . VAL A 1 87 ? 6.622 -13.173 2.789 1.00 95.06 87 VAL A C 1
ATOM 664 O O . VAL A 1 87 ? 6.579 -12.974 1.578 1.00 95.06 87 VAL A O 1
ATOM 667 N N . ASP A 1 88 ? 7.206 -14.248 3.313 1.00 95.69 88 ASP A N 1
ATOM 668 C CA . ASP A 1 88 ? 7.896 -15.275 2.544 1.00 95.69 88 ASP A CA 1
ATOM 669 C C . ASP A 1 88 ? 7.524 -16.682 3.025 1.00 95.69 88 ASP A C 1
ATOM 671 O O . ASP A 1 88 ? 8.008 -17.181 4.043 1.00 95.69 88 ASP A O 1
ATOM 675 N N . ALA A 1 89 ? 6.710 -17.371 2.227 1.00 93.00 89 ALA A N 1
ATOM 676 C CA . ALA A 1 89 ? 6.297 -18.742 2.509 1.00 93.00 89 ALA A CA 1
ATOM 677 C C . ALA A 1 89 ? 7.462 -19.752 2.460 1.00 93.00 89 ALA A C 1
ATOM 679 O O . ALA A 1 89 ? 7.323 -20.861 2.981 1.00 93.00 89 ALA A O 1
ATOM 680 N N . GLY A 1 90 ? 8.591 -19.396 1.832 1.00 92.44 90 GLY A N 1
ATOM 681 C CA . GLY A 1 90 ? 9.812 -20.203 1.817 1.00 92.44 90 GLY A CA 1
ATOM 682 C C . GLY A 1 90 ? 10.549 -20.214 3.158 1.00 92.44 90 GLY A C 1
ATOM 683 O O . GLY A 1 90 ? 11.347 -21.120 3.407 1.00 92.44 90 GLY A O 1
ATOM 684 N N . GLY A 1 91 ? 10.255 -19.250 4.035 1.00 96.12 91 GLY A N 1
ATOM 685 C CA . GLY A 1 91 ? 10.850 -19.119 5.359 1.00 96.12 91 GLY A CA 1
ATOM 686 C C . GLY A 1 91 ? 12.299 -18.628 5.356 1.00 96.12 91 GLY A C 1
ATOM 687 O O . GLY A 1 91 ? 12.961 -18.731 6.388 1.00 96.12 91 GLY A O 1
ATOM 688 N N . SER A 1 92 ? 12.814 -18.083 4.250 1.00 96.44 92 SER A N 1
ATOM 689 C CA . SER A 1 92 ? 14.151 -17.477 4.194 1.00 96.44 92 SER A CA 1
ATOM 690 C C . SER A 1 92 ? 14.267 -16.296 5.162 1.00 96.44 92 SER A C 1
ATOM 692 O O . SER A 1 92 ? 15.304 -16.114 5.801 1.00 96.44 92 SER A O 1
ATOM 694 N N . LEU A 1 93 ? 13.167 -15.563 5.364 1.00 97.56 93 LEU A N 1
ATOM 695 C CA . LEU A 1 93 ? 13.096 -14.434 6.293 1.00 97.56 93 LEU A CA 1
ATOM 696 C C . LEU A 1 93 ? 13.089 -14.838 7.775 1.00 97.56 93 LEU A C 1
ATOM 698 O O . LEU A 1 93 ? 13.327 -13.989 8.634 1.00 97.56 93 LEU A O 1
ATOM 702 N N . LEU A 1 94 ? 12.898 -16.122 8.109 1.00 97.81 94 LEU A N 1
ATOM 703 C CA . LEU A 1 94 ? 12.943 -16.596 9.501 1.00 97.81 94 LEU A CA 1
ATOM 704 C C . LEU A 1 94 ? 14.316 -16.405 10.156 1.00 97.81 94 LEU A C 1
ATOM 706 O O . LEU A 1 94 ? 14.415 -16.412 11.381 1.00 97.81 94 LEU A O 1
ATOM 710 N N . THR A 1 95 ? 15.372 -16.175 9.370 1.00 98.12 95 THR A N 1
ATOM 711 C CA . THR A 1 95 ? 16.691 -15.815 9.906 1.00 98.12 95 THR A CA 1
ATOM 712 C C . THR A 1 95 ? 16.683 -14.509 10.712 1.00 98.12 95 THR A C 1
ATOM 714 O O . THR A 1 95 ? 17.571 -14.321 11.541 1.00 98.12 95 THR A O 1
ATOM 717 N N . TYR A 1 96 ? 15.702 -13.625 10.493 1.00 98.25 96 TYR A N 1
ATOM 718 C CA . TYR A 1 96 ? 15.564 -12.350 11.207 1.00 98.25 96 TYR A CA 1
ATOM 719 C C . TYR A 1 96 ? 14.671 -12.441 12.448 1.00 98.25 96 TYR A C 1
ATOM 721 O O . TYR A 1 96 ? 14.592 -11.481 13.211 1.00 98.25 96 TYR A O 1
ATOM 729 N N . LEU A 1 97 ? 14.026 -13.592 12.684 1.00 97.62 97 LEU A N 1
ATOM 730 C CA . LEU A 1 97 ? 13.036 -13.764 13.750 1.00 97.62 97 LEU A CA 1
ATOM 731 C C . LEU A 1 97 ? 13.586 -13.381 15.131 1.00 97.62 97 LEU A C 1
ATOM 733 O O . LEU A 1 97 ? 12.924 -12.656 15.862 1.00 97.62 97 LEU A O 1
ATOM 737 N N . GLY A 1 98 ? 14.808 -13.811 15.463 1.00 97.31 98 GLY A N 1
ATOM 738 C CA . GLY A 1 98 ? 15.418 -13.515 16.763 1.00 97.31 98 GLY A CA 1
ATOM 739 C C . GLY A 1 98 ? 15.657 -12.021 16.992 1.00 97.31 98 GLY A C 1
ATOM 740 O O . GLY A 1 98 ? 15.328 -11.508 18.052 1.00 97.31 98 GLY A O 1
ATOM 741 N N . VAL A 1 99 ? 16.160 -11.306 15.979 1.00 97.94 99 VAL A N 1
ATOM 742 C CA . VAL A 1 99 ? 16.393 -9.854 16.073 1.00 97.94 99 VAL A CA 1
ATOM 743 C C . VAL A 1 99 ? 15.065 -9.113 16.214 1.00 97.94 99 VAL A C 1
ATOM 745 O O . VAL A 1 99 ? 14.954 -8.197 17.022 1.00 97.94 99 VAL A O 1
ATOM 748 N N . ILE A 1 100 ? 14.039 -9.531 15.475 1.00 97.81 100 ILE A N 1
ATOM 749 C CA . ILE A 1 100 ? 12.713 -8.915 15.536 1.00 97.81 100 ILE A CA 1
ATOM 750 C C . ILE A 1 100 ? 12.065 -9.124 16.915 1.00 97.81 100 ILE A C 1
ATOM 752 O O . ILE A 1 100 ? 11.595 -8.159 17.512 1.00 97.81 100 ILE A O 1
ATOM 756 N N . GLU A 1 101 ? 12.088 -10.347 17.454 1.00 97.62 101 GLU A N 1
ATOM 757 C CA . GLU A 1 101 ? 11.521 -10.659 18.778 1.00 97.62 101 GLU A CA 1
ATOM 758 C C . GLU A 1 101 ? 12.267 -9.980 19.937 1.00 97.62 101 GLU A C 1
ATOM 760 O O . GLU A 1 101 ? 11.684 -9.745 20.992 1.00 97.62 101 GLU A O 1
ATOM 765 N N . GLU A 1 102 ? 13.552 -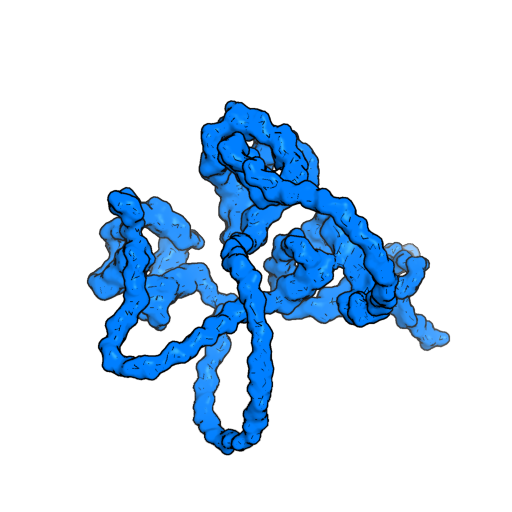9.662 19.762 1.00 97.44 102 GLU A N 1
ATOM 766 C CA . GLU A 1 102 ? 14.342 -8.937 20.762 1.00 97.44 102 GLU A CA 1
ATOM 767 C C . GLU A 1 102 ? 14.062 -7.426 20.777 1.00 97.44 102 GLU A C 1
ATOM 769 O O . GLU A 1 102 ? 14.226 -6.794 21.822 1.00 97.44 102 GLU A O 1
ATOM 774 N N . ASN A 1 103 ? 13.659 -6.844 19.641 1.00 97.62 103 ASN A N 1
ATOM 775 C CA . ASN A 1 103 ? 13.504 -5.393 19.488 1.00 97.62 103 ASN A CA 1
ATOM 776 C C . ASN A 1 103 ? 12.045 -4.909 19.520 1.00 97.62 103 ASN A C 1
ATOM 778 O O . ASN A 1 103 ? 11.823 -3.730 19.805 1.00 97.62 103 ASN A O 1
ATOM 782 N N . TYR A 1 104 ? 11.063 -5.781 19.267 1.00 97.44 104 TYR A N 1
ATOM 783 C CA . TYR A 1 104 ? 9.649 -5.399 19.182 1.00 97.44 104 TYR A CA 1
ATOM 784 C C . TYR A 1 104 ? 8.730 -6.339 19.960 1.00 97.44 104 TYR A C 1
ATOM 786 O O . TYR A 1 104 ? 8.936 -7.551 20.014 1.00 97.44 104 TYR A O 1
ATOM 794 N N . ASP A 1 105 ? 7.653 -5.773 20.503 1.00 96.00 105 ASP A N 1
ATOM 795 C CA . ASP A 1 105 ? 6.657 -6.517 21.279 1.00 96.00 105 ASP A CA 1
ATOM 796 C C . ASP A 1 105 ? 5.575 -7.153 20.383 1.00 96.00 105 ASP A C 1
ATOM 798 O O . ASP A 1 105 ? 5.029 -8.215 20.701 1.00 96.00 105 ASP A O 1
ATOM 802 N N . CYS A 1 106 ? 5.246 -6.514 19.253 1.00 95.31 106 CYS A N 1
ATOM 803 C CA . CYS A 1 106 ? 4.284 -7.016 18.271 1.00 95.31 106 CYS A CA 1
ATOM 804 C C . CYS A 1 106 ? 4.574 -6.521 16.843 1.00 95.31 106 CYS A C 1
ATOM 806 O O . CYS A 1 106 ? 5.339 -5.584 16.630 1.00 95.31 106 CYS A O 1
ATOM 808 N N . VAL A 1 107 ? 3.931 -7.149 15.852 1.00 96.69 107 VAL A N 1
ATOM 809 C CA . VAL A 1 107 ? 4.038 -6.766 14.430 1.00 96.69 107 VAL A CA 1
ATOM 810 C C . VAL A 1 107 ? 3.473 -5.364 14.191 1.00 96.69 107 VAL A C 1
ATOM 812 O O . VAL A 1 107 ? 4.073 -4.593 13.450 1.00 96.69 107 VAL A O 1
ATOM 815 N N . ASP A 1 108 ? 2.384 -5.004 14.880 1.00 94.56 108 ASP A N 1
ATOM 816 C CA . ASP A 1 108 ? 1.758 -3.681 14.762 1.00 94.56 108 ASP A CA 1
ATOM 817 C C . ASP A 1 108 ? 2.748 -2.550 15.095 1.00 94.56 108 ASP A C 1
ATOM 819 O O . ASP A 1 108 ? 2.716 -1.503 14.460 1.00 94.56 108 ASP A O 1
ATOM 823 N N . GLN A 1 109 ? 3.681 -2.776 16.029 1.00 96.56 109 GLN A N 1
ATOM 824 C CA . GLN A 1 109 ? 4.719 -1.803 16.377 1.00 96.56 109 GLN A CA 1
ATOM 825 C C . GLN A 1 109 ? 5.721 -1.585 15.232 1.00 96.56 109 GLN A C 1
ATOM 827 O O . GLN A 1 109 ? 6.148 -0.458 14.997 1.00 96.56 109 GLN A O 1
ATOM 832 N N . ILE A 1 110 ? 6.101 -2.645 14.510 1.00 97.50 110 ILE A N 1
ATOM 833 C CA . ILE A 1 110 ? 6.976 -2.533 13.329 1.00 97.50 110 ILE A CA 1
ATOM 834 C C . ILE A 1 110 ? 6.253 -1.744 12.241 1.00 97.50 110 ILE A C 1
ATOM 836 O O . ILE A 1 110 ? 6.828 -0.857 11.615 1.00 97.50 110 ILE A O 1
ATOM 840 N N . GLU A 1 111 ? 4.980 -2.065 12.030 1.00 95.44 111 GLU A N 1
ATOM 841 C CA . GLU A 1 111 ? 4.140 -1.381 11.063 1.00 95.44 111 GLU A CA 1
ATOM 842 C C . GLU A 1 111 ? 3.944 0.103 11.399 1.00 95.44 111 GLU A C 1
ATOM 844 O O . GLU A 1 111 ? 4.032 0.936 10.506 1.00 95.44 111 GLU A O 1
ATOM 849 N N . GLU A 1 112 ? 3.724 0.454 12.663 1.00 93.00 112 GLU A N 1
ATOM 850 C CA . GLU A 1 112 ? 3.577 1.844 13.109 1.00 93.00 112 GLU A CA 1
ATOM 851 C C . GLU A 1 112 ? 4.883 2.642 12.972 1.00 93.00 112 GLU A C 1
ATOM 853 O O . GLU A 1 112 ? 4.859 3.806 12.580 1.00 93.00 112 GLU A O 1
ATOM 858 N N . LEU A 1 113 ? 6.028 2.022 13.278 1.00 96.69 113 LEU A N 1
ATOM 859 C CA . LEU A 1 113 ? 7.326 2.701 13.252 1.00 96.69 113 LEU A CA 1
ATOM 860 C C . LEU A 1 113 ? 7.918 2.832 11.850 1.00 96.69 113 LEU A C 1
ATOM 862 O O . LEU A 1 113 ? 8.612 3.809 11.581 1.00 96.69 113 LEU A O 1
ATOM 866 N N . TYR A 1 114 ? 7.683 1.848 10.980 1.00 97.88 114 TYR A N 1
ATOM 867 C CA . TYR A 1 114 ? 8.393 1.752 9.707 1.00 97.88 114 TYR A CA 1
ATOM 868 C C . TYR A 1 114 ? 7.497 1.653 8.477 1.00 97.88 114 TYR A C 1
ATOM 870 O O . TYR A 1 114 ? 8.015 1.808 7.375 1.00 97.88 114 TYR A O 1
ATOM 878 N N . ALA A 1 115 ? 6.195 1.378 8.584 1.00 95.06 115 ALA A N 1
ATOM 879 C CA . ALA A 1 115 ? 5.349 1.395 7.394 1.00 95.06 115 ALA A CA 1
ATOM 880 C C . ALA A 1 115 ? 4.946 2.839 7.072 1.00 95.06 115 ALA A C 1
ATOM 882 O O . ALA A 1 115 ? 4.250 3.497 7.839 1.00 95.06 115 ALA A O 1
ATOM 883 N N . THR A 1 116 ? 5.354 3.314 5.902 1.00 92.38 116 THR A N 1
ATOM 884 C CA . THR A 1 116 ? 4.990 4.626 5.365 1.00 92.38 116 THR A CA 1
ATOM 885 C C . THR A 1 116 ? 4.055 4.452 4.176 1.00 92.38 116 THR A C 1
ATOM 887 O O . THR A 1 116 ? 4.087 3.434 3.481 1.00 92.38 116 THR A O 1
ATOM 890 N N . THR A 1 117 ? 3.198 5.443 3.946 1.00 90.44 117 THR A N 1
ATOM 891 C CA . THR A 1 117 ? 2.333 5.497 2.766 1.00 90.44 117 THR A CA 1
ATOM 892 C C . THR A 1 117 ? 2.845 6.603 1.860 1.00 90.44 117 THR A C 1
ATOM 894 O O . THR A 1 117 ? 2.805 7.774 2.227 1.00 90.44 117 THR A O 1
ATOM 897 N N . GLU A 1 118 ? 3.318 6.240 0.671 1.00 84.50 118 GLU A N 1
ATOM 898 C CA . GLU A 1 118 ? 3.779 7.190 -0.340 1.00 84.50 118 GLU A CA 1
ATOM 899 C C . GLU A 1 118 ? 3.050 6.921 -1.651 1.00 84.50 118 GLU A C 1
ATOM 901 O O . GLU A 1 118 ? 2.989 5.785 -2.113 1.00 84.50 118 GLU A O 1
ATOM 906 N N . GLY A 1 119 ? 2.423 7.953 -2.222 1.00 83.44 119 GLY A N 1
ATOM 907 C CA . GLY A 1 119 ? 1.625 7.798 -3.443 1.00 83.44 119 GLY A CA 1
ATOM 908 C C . GLY A 1 119 ? 0.431 6.843 -3.291 1.00 83.44 119 GLY A C 1
ATOM 909 O O . GLY A 1 119 ? 0.021 6.222 -4.263 1.00 83.44 119 GLY A O 1
ATOM 910 N N . GLY A 1 120 ? -0.104 6.676 -2.075 1.00 79.38 120 GLY A N 1
ATOM 911 C CA . GLY A 1 120 ? -1.189 5.726 -1.790 1.00 79.38 120 GLY A CA 1
ATOM 912 C C . GLY A 1 120 ? -0.745 4.262 -1.694 1.00 79.38 120 GLY A C 1
ATOM 913 O O . GLY A 1 120 ? -1.581 3.387 -1.475 1.00 79.38 120 GLY A O 1
ATOM 914 N N . GLN A 1 121 ? 0.556 3.986 -1.810 1.00 81.25 121 GLN A N 1
ATOM 915 C CA . GLN A 1 121 ? 1.121 2.654 -1.647 1.00 81.25 121 GLN A CA 1
ATOM 916 C C . GLN A 1 121 ? 1.861 2.557 -0.313 1.00 81.25 121 GLN A C 1
ATOM 918 O O . GLN A 1 121 ? 2.712 3.387 0.015 1.00 81.25 121 GLN A O 1
ATOM 923 N N . ARG A 1 122 ? 1.536 1.524 0.467 1.00 89.81 122 ARG A N 1
ATOM 924 C CA . ARG A 1 122 ? 2.218 1.242 1.731 1.00 89.81 122 ARG A CA 1
ATOM 925 C C . ARG A 1 122 ? 3.560 0.565 1.448 1.00 89.81 122 ARG A C 1
ATOM 927 O O . ARG A 1 122 ? 3.627 -0.341 0.620 1.00 89.81 122 ARG A O 1
ATOM 934 N N . ARG A 1 123 ? 4.626 0.996 2.119 1.00 93.56 123 ARG A N 1
ATOM 935 C CA . ARG A 1 123 ? 5.982 0.440 1.991 1.00 93.56 123 ARG A CA 1
ATOM 936 C C . ARG A 1 123 ? 6.744 0.550 3.308 1.00 93.56 123 ARG A C 1
ATOM 938 O O . ARG A 1 123 ? 6.389 1.362 4.155 1.00 93.56 123 ARG A O 1
ATOM 945 N N . PHE A 1 124 ? 7.782 -0.260 3.489 1.00 96.38 124 PHE A N 1
ATOM 946 C CA . PHE A 1 124 ? 8.691 -0.092 4.625 1.00 96.38 124 PHE A CA 1
ATOM 947 C C . PHE A 1 124 ? 9.685 1.042 4.354 1.00 96.38 124 PHE A C 1
ATOM 949 O O . PHE A 1 124 ? 10.254 1.125 3.265 1.00 96.38 124 PHE A O 1
ATOM 956 N N . ASP A 1 125 ? 9.885 1.904 5.347 1.00 96.00 125 ASP A N 1
ATOM 957 C CA . ASP A 1 125 ? 10.933 2.920 5.372 1.00 96.00 125 ASP A CA 1
ATOM 958 C C . ASP A 1 125 ? 12.311 2.242 5.243 1.00 96.00 125 ASP A C 1
ATOM 960 O O . ASP A 1 125 ? 12.547 1.231 5.913 1.00 96.00 125 ASP A O 1
ATOM 964 N N . PRO A 1 126 ? 13.239 2.770 4.422 1.00 95.56 126 PRO A N 1
ATOM 965 C CA . PRO A 1 126 ? 14.600 2.253 4.319 1.00 95.56 126 PRO A CA 1
ATOM 966 C C . PRO A 1 126 ? 15.309 2.006 5.661 1.00 95.56 126 PRO A C 1
ATOM 968 O O . PRO A 1 126 ? 16.081 1.049 5.769 1.00 95.56 126 PRO A O 1
ATOM 971 N N . GLN A 1 127 ? 15.013 2.806 6.691 1.00 97.12 127 GLN A N 1
ATOM 972 C CA . GLN A 1 127 ? 15.574 2.667 8.035 1.00 97.12 127 GLN A CA 1
ATOM 973 C C . GLN A 1 127 ? 15.231 1.316 8.685 1.00 97.12 127 GLN A C 1
ATOM 975 O O . GLN A 1 127 ? 16.035 0.789 9.449 1.00 97.12 127 GLN A O 1
ATOM 980 N N . PHE A 1 128 ? 14.098 0.697 8.332 1.00 97.44 128 PHE A N 1
ATOM 981 C CA . PHE A 1 128 ? 13.743 -0.652 8.791 1.00 97.44 128 PHE A CA 1
ATOM 982 C C . PHE A 1 128 ? 14.832 -1.670 8.451 1.00 97.44 128 PHE A C 1
ATOM 984 O O . PHE A 1 128 ? 15.223 -2.486 9.285 1.00 97.44 128 PHE A O 1
ATOM 991 N N . PHE A 1 129 ? 15.345 -1.619 7.220 1.00 97.62 129 PHE A N 1
ATOM 992 C CA . PHE A 1 129 ? 16.348 -2.573 6.758 1.00 97.62 129 PHE A CA 1
ATOM 993 C C . PHE A 1 129 ? 17.701 -2.348 7.431 1.00 97.62 129 PHE A C 1
ATOM 995 O O . PHE A 1 129 ? 18.420 -3.314 7.682 1.00 97.62 129 PHE A O 1
ATOM 1002 N N . GLU A 1 130 ? 18.038 -1.092 7.731 1.00 97.38 130 GLU A N 1
ATOM 1003 C CA . GLU A 1 130 ? 19.254 -0.733 8.462 1.00 97.38 130 GLU A CA 1
ATOM 1004 C C . GLU A 1 130 ? 19.183 -1.209 9.916 1.00 97.38 130 GLU A C 1
ATOM 1006 O O . GLU A 1 130 ? 20.092 -1.901 10.378 1.00 97.38 130 GLU A O 1
ATOM 1011 N N . ASP A 1 131 ? 18.074 -0.923 10.602 1.00 97.38 131 ASP A N 1
ATOM 1012 C CA . ASP A 1 131 ? 17.872 -1.273 12.010 1.00 97.38 131 ASP A CA 1
ATOM 1013 C C . ASP A 1 131 ? 17.816 -2.797 12.217 1.00 97.38 131 ASP A C 1
ATOM 1015 O O . ASP A 1 131 ? 18.344 -3.315 13.203 1.00 97.38 131 ASP A O 1
ATOM 1019 N N . MET A 1 132 ? 17.239 -3.536 11.262 1.00 97.44 132 MET A N 1
ATOM 1020 C CA . MET A 1 132 ? 17.170 -5.004 11.293 1.00 97.44 132 MET A CA 1
ATOM 1021 C C . MET A 1 132 ? 18.424 -5.706 10.760 1.00 97.44 132 MET A C 1
ATOM 1023 O O . MET A 1 132 ? 18.520 -6.933 10.846 1.00 97.44 132 MET A O 1
ATOM 1027 N N . GLY A 1 133 ? 19.382 -4.969 10.188 1.00 97.06 133 GLY A N 1
ATOM 1028 C CA . GLY A 1 133 ? 20.566 -5.556 9.553 1.00 97.06 133 GLY A CA 1
ATOM 1029 C C . GLY A 1 133 ? 20.232 -6.427 8.334 1.00 97.06 133 GLY A C 1
ATOM 1030 O O . GLY A 1 133 ? 20.903 -7.428 8.069 1.00 97.06 133 GLY A O 1
ATOM 1031 N N . ILE A 1 134 ? 19.175 -6.085 7.594 1.00 97.69 134 ILE A N 1
ATOM 1032 C CA . ILE A 1 134 ? 18.782 -6.775 6.363 1.00 97.69 134 ILE A CA 1
ATOM 1033 C C . ILE A 1 134 ? 19.633 -6.203 5.227 1.00 97.69 134 ILE A C 1
ATOM 1035 O O . ILE A 1 134 ? 19.309 -5.170 4.652 1.00 97.69 134 ILE A O 1
ATOM 1039 N N . GLU A 1 135 ? 20.742 -6.863 4.898 1.00 96.56 135 GLU A N 1
ATOM 1040 C CA . GLU A 1 135 ? 21.628 -6.444 3.798 1.00 96.56 135 GLU A CA 1
ATOM 1041 C C . GLU A 1 135 ? 21.265 -7.093 2.453 1.00 96.56 135 GLU A C 1
ATOM 1043 O O . GLU A 1 135 ? 21.515 -6.507 1.399 1.00 96.56 135 GLU A O 1
ATOM 1048 N N . ASP A 1 136 ? 20.654 -8.279 2.489 1.00 96.50 136 ASP A N 1
ATOM 1049 C CA . ASP A 1 136 ? 20.310 -9.058 1.299 1.00 96.50 136 ASP A CA 1
ATOM 1050 C C . ASP A 1 136 ? 19.212 -8.372 0.470 1.00 96.50 136 ASP A C 1
ATOM 1052 O O . ASP A 1 136 ? 18.124 -8.076 0.969 1.00 96.50 136 ASP A O 1
ATOM 1056 N N . ALA A 1 137 ? 19.502 -8.113 -0.807 1.00 89.56 137 ALA A N 1
ATOM 1057 C CA . ALA A 1 137 ? 18.591 -7.402 -1.701 1.00 89.56 137 ALA A CA 1
ATOM 1058 C C . ALA A 1 137 ? 17.293 -8.183 -1.969 1.00 89.56 137 ALA A C 1
ATOM 1060 O O . ALA A 1 137 ? 16.226 -7.572 -2.032 1.00 89.56 137 ALA A O 1
ATOM 1061 N N . GLY A 1 138 ? 17.362 -9.516 -2.057 1.00 89.12 138 GLY A N 1
ATOM 1062 C CA . GLY A 1 138 ? 16.184 -10.363 -2.243 1.00 89.12 138 GLY A CA 1
ATOM 1063 C C . GLY A 1 138 ? 15.261 -10.315 -1.027 1.00 89.12 138 GLY A C 1
ATOM 1064 O O . GLY A 1 138 ? 14.048 -10.178 -1.163 1.00 89.12 138 GLY A O 1
ATOM 1065 N N . HIS A 1 139 ? 15.826 -10.325 0.181 1.00 97.25 139 HIS A N 1
ATOM 1066 C CA . HIS A 1 139 ? 15.054 -10.164 1.412 1.00 97.25 139 HIS A CA 1
ATOM 1067 C C . HIS A 1 139 ? 14.391 -8.785 1.515 1.00 97.25 139 HIS A C 1
ATOM 1069 O O . HIS A 1 139 ? 13.216 -8.706 1.877 1.00 97.25 139 HIS A O 1
ATOM 1075 N N . LYS A 1 140 ? 15.094 -7.704 1.148 1.00 95.00 140 LYS A N 1
ATOM 1076 C CA . LYS A 1 140 ? 14.491 -6.359 1.068 1.00 95.00 140 LYS A CA 1
ATOM 1077 C C . LYS A 1 140 ? 13.315 -6.332 0.093 1.00 95.00 140 LYS A C 1
ATOM 1079 O O . LYS A 1 140 ? 12.257 -5.812 0.436 1.00 95.00 140 LYS A O 1
ATOM 1084 N N . ALA A 1 141 ? 13.480 -6.930 -1.087 1.00 89.12 141 ALA A N 1
ATOM 1085 C CA . ALA A 1 141 ? 12.430 -6.998 -2.098 1.00 89.12 141 ALA A CA 1
ATOM 1086 C C . ALA A 1 141 ? 11.187 -7.743 -1.589 1.00 89.12 141 ALA A C 1
ATOM 1088 O O . ALA A 1 141 ? 10.073 -7.274 -1.806 1.00 89.12 141 ALA A O 1
ATOM 1089 N N . LEU A 1 142 ? 11.351 -8.847 -0.851 1.00 93.69 142 LEU A N 1
ATOM 1090 C CA . LEU A 1 142 ? 10.228 -9.579 -0.251 1.00 93.69 142 LEU A CA 1
ATOM 1091 C C . LEU A 1 142 ? 9.407 -8.699 0.707 1.00 93.69 142 LEU A C 1
ATOM 1093 O O . LEU A 1 142 ? 8.181 -8.662 0.605 1.00 93.69 142 LEU A O 1
ATOM 1097 N N . PHE A 1 143 ? 10.066 -7.944 1.591 1.00 95.50 143 PHE A N 1
ATOM 1098 C CA . PHE A 1 143 ? 9.385 -7.004 2.490 1.00 95.50 143 PHE A CA 1
ATOM 1099 C C . PHE A 1 143 ? 8.708 -5.851 1.740 1.00 95.50 143 PHE A C 1
ATOM 1101 O O . PHE A 1 143 ? 7.572 -5.504 2.058 1.00 95.50 143 PHE A O 1
ATOM 1108 N N . SER A 1 144 ? 9.360 -5.275 0.728 1.00 90.12 144 SER A N 1
ATOM 1109 C CA . SER A 1 144 ? 8.768 -4.209 -0.094 1.00 90.12 144 SER A CA 1
ATOM 1110 C C . SER A 1 144 ? 7.552 -4.701 -0.888 1.00 90.12 144 SER A C 1
ATOM 1112 O O . SER A 1 144 ? 6.532 -4.015 -0.976 1.00 90.12 144 SER A O 1
ATOM 1114 N N . ASN A 1 145 ? 7.617 -5.924 -1.413 1.00 88.38 145 ASN A N 1
ATOM 1115 C CA . ASN A 1 145 ? 6.541 -6.532 -2.191 1.00 88.38 145 ASN A CA 1
ATOM 1116 C C . ASN A 1 145 ? 5.366 -6.997 -1.323 1.00 88.38 145 ASN A C 1
ATOM 1118 O O . ASN A 1 145 ? 4.259 -7.148 -1.840 1.00 88.38 145 ASN A O 1
ATOM 1122 N N . PHE A 1 146 ? 5.570 -7.197 -0.018 1.00 92.12 146 PHE A N 1
ATOM 1123 C CA . PHE A 1 146 ? 4.525 -7.644 0.904 1.00 92.12 146 PHE A CA 1
ATOM 1124 C C . PHE A 1 146 ? 3.267 -6.771 0.847 1.00 92.12 146 PHE A C 1
ATOM 1126 O O . PHE A 1 146 ? 2.159 -7.300 0.781 1.00 92.12 146 PHE A O 1
ATOM 1133 N N . TYR A 1 147 ? 3.436 -5.447 0.803 1.00 86.81 147 TYR A N 1
ATOM 1134 C CA . TYR A 1 147 ? 2.323 -4.498 0.700 1.00 86.81 147 TYR A CA 1
ATOM 1135 C C . TYR A 1 147 ? 1.829 -4.274 -0.730 1.00 86.81 147 TYR A C 1
ATOM 1137 O O . TYR A 1 147 ? 0.693 -3.850 -0.924 1.00 86.81 147 TYR A O 1
ATOM 1145 N N . CYS A 1 148 ? 2.659 -4.577 -1.729 1.00 80.06 148 CYS A N 1
ATOM 1146 C CA . CYS A 1 148 ? 2.255 -4.535 -3.134 1.00 80.06 148 CYS A CA 1
ATOM 1147 C C . CYS A 1 148 ? 1.337 -5.710 -3.486 1.00 80.06 148 CYS A C 1
ATOM 1149 O O . CYS A 1 148 ? 0.589 -5.657 -4.462 1.00 80.06 148 CYS A O 1
ATOM 1151 N N . ARG A 1 149 ? 1.399 -6.795 -2.704 1.00 77.50 149 ARG A N 1
ATOM 1152 C CA . ARG A 1 149 ? 0.563 -7.964 -2.924 1.00 77.50 149 ARG A CA 1
ATOM 1153 C C . ARG A 1 149 ? -0.897 -7.575 -2.679 1.00 77.50 149 ARG A C 1
ATOM 1155 O O . ARG A 1 149 ? -1.242 -7.219 -1.550 1.00 77.50 149 ARG A O 1
ATOM 1162 N N . PRO A 1 150 ? -1.787 -7.695 -3.683 1.00 67.56 150 PRO A N 1
ATOM 1163 C CA . PRO A 1 150 ? -3.208 -7.519 -3.437 1.00 67.56 150 PRO A CA 1
ATOM 1164 C C . PRO A 1 150 ? -3.613 -8.494 -2.327 1.00 67.56 150 PRO A C 1
ATOM 1166 O O . PRO A 1 150 ? -3.167 -9.649 -2.366 1.00 67.56 150 PRO A O 1
ATOM 1169 N N . PRO A 1 151 ? -4.412 -8.058 -1.331 1.00 59.16 151 PRO A N 1
ATOM 1170 C CA . PRO A 1 151 ? -4.815 -8.919 -0.233 1.00 59.16 151 PRO A CA 1
ATOM 1171 C C . PRO A 1 151 ? -5.388 -10.177 -0.857 1.00 59.16 151 PRO A C 1
ATOM 1173 O O . PRO A 1 151 ? -6.364 -10.110 -1.609 1.00 59.16 151 PRO A O 1
ATOM 1176 N N . ALA A 1 152 ? -4.706 -11.305 -0.637 1.00 54.19 152 ALA A N 1
ATOM 1177 C CA . ALA A 1 152 ? -5.117 -12.570 -1.204 1.00 54.19 152 ALA A CA 1
ATOM 1178 C C . ALA A 1 152 ? -6.548 -12.780 -0.726 1.00 54.19 152 ALA A C 1
ATOM 1180 O O . ALA A 1 152 ? -6.772 -13.002 0.463 1.00 54.19 152 ALA A O 1
ATOM 1181 N N . VAL A 1 153 ? -7.512 -12.606 -1.634 1.00 44.97 153 VAL A N 1
ATOM 1182 C CA . VAL A 1 153 ? -8.926 -12.825 -1.358 1.00 44.97 153 VAL A CA 1
ATOM 1183 C C . VAL A 1 153 ? -8.982 -14.254 -0.856 1.00 44.97 153 VAL A C 1
ATOM 1185 O O . VAL A 1 153 ? -8.775 -15.169 -1.651 1.00 44.97 153 VAL A O 1
ATOM 1188 N N . LEU A 1 154 ? -9.106 -14.430 0.466 1.00 39.69 154 LEU A N 1
ATOM 1189 C CA . LEU A 1 154 ? -8.973 -15.717 1.137 1.00 39.69 154 LEU A CA 1
ATOM 1190 C C . LEU A 1 154 ? -9.941 -16.681 0.461 1.00 39.69 154 LEU A C 1
ATOM 1192 O O . LEU A 1 154 ? -11.156 -16.605 0.646 1.00 39.69 154 LEU A O 1
ATOM 1196 N N . GLY A 1 155 ? -9.378 -17.514 -0.412 1.00 36.19 155 GLY A N 1
ATOM 1197 C CA . GLY A 1 155 ? -10.131 -18.340 -1.329 1.00 36.19 155 GLY A CA 1
ATOM 1198 C C . GLY A 1 155 ? -10.985 -19.304 -0.532 1.00 36.19 155 GLY A C 1
ATOM 1199 O O . GLY A 1 155 ? -10.470 -20.177 0.166 1.00 36.19 155 GLY A O 1
ATOM 1200 N N . ALA A 1 156 ? -12.300 -19.142 -0.651 1.00 30.72 156 ALA A N 1
ATOM 1201 C CA . ALA A 1 156 ? -13.257 -20.148 -0.239 1.00 30.72 156 ALA A CA 1
ATOM 1202 C C . ALA A 1 156 ? -12.869 -21.510 -0.858 1.00 30.72 156 ALA A C 1
ATOM 1204 O O . ALA A 1 156 ? -12.487 -21.562 -2.032 1.00 30.72 156 ALA A O 1
ATOM 1205 N N . PRO A 1 157 ? -12.955 -22.619 -0.101 1.00 33.88 157 PRO A N 1
ATOM 1206 C CA . PRO A 1 157 ? -12.550 -23.933 -0.580 1.00 33.88 157 PRO A CA 1
ATOM 1207 C C . PRO A 1 157 ? -13.394 -24.345 -1.794 1.00 33.88 157 PRO A C 1
ATOM 1209 O O . PRO A 1 157 ? -14.621 -24.418 -1.728 1.00 33.88 157 PRO A O 1
ATOM 1212 N N . ALA A 1 158 ? -12.712 -24.607 -2.910 1.00 32.44 158 ALA A N 1
ATOM 1213 C CA . ALA A 1 158 ? -13.304 -24.984 -4.184 1.00 32.44 158 ALA A CA 1
ATOM 1214 C C . ALA A 1 158 ? -14.031 -26.339 -4.088 1.00 32.44 158 ALA A C 1
ATOM 1216 O O . ALA A 1 158 ? -13.410 -27.402 -4.095 1.00 32.44 158 ALA A O 1
ATOM 1217 N N . ALA A 1 159 ? -15.363 -26.301 -4.032 1.00 34.44 159 ALA A N 1
ATOM 1218 C CA . ALA A 1 159 ? -16.222 -27.461 -4.236 1.00 34.44 159 ALA A CA 1
ATOM 1219 C C . ALA A 1 159 ? -16.614 -27.550 -5.721 1.00 34.44 159 ALA A C 1
ATOM 1221 O O . ALA A 1 159 ? -17.266 -26.659 -6.262 1.00 34.44 159 ALA A O 1
ATOM 1222 N N . GLY A 1 160 ? -16.180 -28.623 -6.383 1.00 30.84 160 GLY A N 1
ATOM 1223 C CA . GLY A 1 160 ? -16.466 -28.896 -7.790 1.00 30.84 160 GLY A CA 1
ATOM 1224 C C . GLY A 1 160 ? -17.895 -29.378 -8.063 1.00 30.84 160 GLY A C 1
ATOM 1225 O O . GLY A 1 160 ? -18.558 -29.952 -7.202 1.00 30.84 160 GLY A O 1
ATOM 1226 N N . GLY A 1 161 ? -18.339 -29.205 -9.311 1.00 31.27 161 GLY A N 1
ATOM 1227 C CA . GLY A 1 161 ? -19.580 -29.791 -9.820 1.00 31.27 161 GLY A CA 1
ATOM 1228 C C . GLY A 1 161 ? -19.970 -29.285 -11.220 1.00 31.27 161 GLY A C 1
ATOM 1229 O O . GLY A 1 161 ? -20.214 -28.092 -11.355 1.00 31.27 161 GLY A O 1
ATOM 1230 N N . PRO A 1 162 ? -20.036 -30.149 -12.257 1.00 40.41 162 PRO A N 1
ATOM 1231 C CA . PRO A 1 162 ? -20.222 -29.774 -13.666 1.00 40.41 162 PRO A CA 1
ATOM 1232 C C . PRO A 1 162 ? -21.676 -29.935 -14.159 1.00 40.41 162 PRO A C 1
ATOM 1234 O O . PRO A 1 162 ? -22.439 -30.704 -13.580 1.00 40.41 162 PRO A O 1
ATOM 1237 N N . GLY A 1 163 ? -22.016 -29.344 -15.316 1.00 27.78 163 GLY A N 1
ATOM 1238 C CA . GLY A 1 163 ? -23.015 -29.950 -16.216 1.00 27.78 163 GLY A CA 1
ATOM 1239 C C . GLY A 1 163 ? -24.019 -29.040 -16.940 1.00 27.78 163 GLY A C 1
ATOM 1240 O O . GLY A 1 163 ? -25.090 -28.767 -16.422 1.00 27.78 163 GLY A O 1
ATOM 1241 N N . ALA A 1 164 ? -23.712 -28.792 -18.218 1.00 28.69 164 ALA A N 1
ATOM 1242 C CA . ALA A 1 164 ? -24.585 -28.974 -19.389 1.00 28.69 164 ALA A CA 1
ATOM 1243 C C . ALA A 1 164 ? -25.679 -27.950 -19.801 1.00 28.69 164 ALA A C 1
ATOM 1245 O O . ALA A 1 164 ? -26.679 -27.735 -19.130 1.00 28.69 164 ALA A O 1
ATOM 1246 N N . ALA A 1 165 ? -25.527 -27.578 -21.084 1.00 29.42 165 ALA A N 1
ATOM 1247 C CA . ALA A 1 165 ? -26.527 -27.490 -22.160 1.00 29.42 165 ALA A CA 1
ATOM 1248 C C . ALA A 1 165 ? -27.202 -26.135 -22.469 1.00 29.42 165 ALA A C 1
ATOM 1250 O O . ALA A 1 165 ? -28.064 -25.639 -21.753 1.00 29.42 165 ALA A O 1
ATOM 1251 N N . ALA A 1 166 ? -26.831 -25.622 -23.650 1.00 33.44 166 ALA A N 1
ATOM 1252 C CA . ALA A 1 166 ? -27.475 -24.566 -24.436 1.00 33.44 166 ALA A CA 1
ATOM 1253 C C . ALA A 1 166 ? -28.923 -24.924 -24.851 1.00 33.44 166 ALA A C 1
ATOM 1255 O O . ALA A 1 166 ? -29.261 -26.113 -24.880 1.00 33.44 166 ALA A O 1
ATOM 1256 N N . PRO A 1 167 ? -29.761 -23.938 -25.250 1.00 38.59 167 PRO A N 1
ATOM 1257 C CA . PRO A 1 167 ? -29.852 -23.609 -26.687 1.00 38.59 167 PRO A CA 1
ATOM 1258 C C . PRO A 1 167 ? -30.207 -22.143 -27.078 1.00 38.59 167 PRO A C 1
ATOM 1260 O O . PRO A 1 167 ? -30.934 -21.447 -26.382 1.00 38.59 167 PRO A O 1
ATOM 1263 N N . ALA A 1 168 ? -29.702 -21.759 -28.261 1.00 31.45 168 ALA A N 1
ATOM 1264 C CA . ALA A 1 168 ? -30.284 -20.974 -29.375 1.00 31.45 168 ALA A CA 1
ATOM 1265 C C . ALA A 1 168 ? -31.175 -19.711 -29.155 1.00 31.45 168 ALA A C 1
ATOM 1267 O O . ALA A 1 168 ? -32.341 -19.816 -28.789 1.00 31.45 168 ALA A O 1
ATOM 1268 N N . GLU A 1 169 ? -30.608 -18.536 -29.498 1.00 26.98 169 GLU A N 1
ATOM 1269 C CA . GLU A 1 169 ? -30.967 -17.572 -30.589 1.00 26.98 169 GLU A CA 1
ATOM 1270 C C . GLU A 1 169 ? -32.434 -17.546 -31.120 1.00 26.98 169 GLU A C 1
ATOM 1272 O O . GLU A 1 169 ? -32.972 -18.601 -31.444 1.00 26.98 169 GLU A O 1
ATOM 1277 N N . VAL A 1 170 ? -33.183 -16.427 -31.278 1.00 34.34 170 VAL A N 1
ATOM 1278 C CA . VAL A 1 170 ? -33.109 -15.206 -32.162 1.00 34.34 170 VAL A CA 1
ATOM 1279 C C . VAL A 1 170 ? -34.418 -14.361 -31.893 1.00 34.34 170 VAL A C 1
ATOM 1281 O O . VAL A 1 170 ? -35.360 -14.984 -31.396 1.00 34.34 170 VAL A O 1
ATOM 1284 N N . PRO A 1 171 ? -34.695 -13.086 -32.323 1.00 41.03 171 PRO A N 1
ATOM 1285 C CA . PRO A 1 171 ? -33.955 -11.813 -32.498 1.00 41.03 171 PRO A CA 1
ATOM 1286 C C . PRO A 1 171 ? -34.545 -10.600 -31.696 1.00 41.03 171 PRO A C 1
ATOM 1288 O O . PRO A 1 171 ? -35.597 -10.673 -31.069 1.00 41.03 171 PRO A O 1
ATOM 1291 N N . ALA A 1 172 ? -33.863 -9.449 -31.814 1.00 31.55 172 ALA A N 1
ATOM 1292 C CA . ALA A 1 172 ? -34.165 -8.095 -31.306 1.00 31.55 172 ALA A CA 1
ATOM 1293 C C . ALA A 1 172 ? -35.471 -7.437 -31.860 1.00 31.55 172 ALA A C 1
ATOM 1295 O O . ALA A 1 172 ? -36.063 -7.991 -32.790 1.00 31.55 172 ALA A O 1
ATOM 1296 N N . PRO A 1 173 ? -35.920 -6.246 -31.364 1.00 42.66 173 PRO A N 1
ATOM 1297 C CA . PRO A 1 173 ? -35.236 -4.969 -31.657 1.00 42.66 173 PRO A CA 1
ATOM 1298 C C . PRO A 1 173 ? -35.256 -3.854 -30.571 1.00 42.66 173 PRO A C 1
ATOM 1300 O O . PRO A 1 173 ? -36.147 -3.768 -29.736 1.00 42.66 173 PRO A O 1
ATOM 1303 N N . ALA A 1 174 ? -34.307 -2.922 -30.753 1.00 28.12 174 ALA A N 1
ATOM 1304 C CA . ALA A 1 174 ? -34.363 -1.469 -30.511 1.00 28.12 174 ALA A CA 1
ATOM 1305 C C . ALA A 1 174 ? -34.164 -0.868 -29.093 1.00 28.12 174 ALA A C 1
ATOM 1307 O O . ALA A 1 174 ? -35.082 -0.736 -28.296 1.00 28.12 174 ALA A O 1
ATOM 1308 N N . THR A 1 175 ? -32.954 -0.315 -28.931 1.00 33.66 175 THR A N 1
ATOM 1309 C CA . THR A 1 175 ? -32.663 1.085 -28.549 1.00 33.66 175 THR A CA 1
ATOM 1310 C C . THR A 1 175 ? -33.089 1.581 -27.162 1.00 33.66 175 THR A C 1
ATOM 1312 O O . THR A 1 175 ? -34.191 2.087 -26.970 1.00 33.66 175 THR A O 1
ATOM 1315 N N . THR A 1 176 ? -32.129 1.651 -26.232 1.00 32.66 176 THR A N 1
ATOM 1316 C CA . THR A 1 176 ? -32.084 2.718 -25.214 1.00 32.66 176 THR A CA 1
ATOM 1317 C C . THR A 1 176 ? -30.632 3.118 -24.938 1.00 32.66 176 THR A C 1
ATOM 1319 O O . THR A 1 176 ? -29.712 2.309 -25.020 1.00 32.66 176 THR A O 1
ATOM 1322 N N . ALA A 1 177 ? -30.440 4.417 -24.741 1.00 30.80 177 ALA A N 1
ATOM 1323 C CA . ALA A 1 177 ? -29.193 5.148 -24.844 1.00 30.80 177 ALA A CA 1
ATOM 1324 C C . ALA A 1 177 ? -28.244 4.979 -23.641 1.00 30.80 177 ALA A C 1
ATOM 1326 O O . ALA A 1 177 ? -28.603 5.247 -22.503 1.00 30.80 177 ALA A O 1
ATOM 1327 N N . ARG A 1 178 ? -27.009 4.577 -23.958 1.00 32.47 178 ARG A N 1
ATOM 1328 C CA . ARG A 1 178 ? -25.708 5.138 -23.541 1.00 32.47 178 ARG A CA 1
ATOM 1329 C C . ARG A 1 178 ? -25.714 6.085 -22.316 1.00 32.47 178 ARG A C 1
ATOM 1331 O O . ARG A 1 178 ? -25.836 7.295 -22.480 1.00 32.47 178 ARG A O 1
ATOM 1338 N N . ALA A 1 179 ? -25.455 5.537 -21.127 1.00 37.34 179 ALA A N 1
ATOM 1339 C CA . ALA A 1 179 ? -24.784 6.257 -20.042 1.00 37.34 179 ALA A CA 1
ATOM 1340 C C . ALA A 1 179 ? -23.271 6.051 -20.225 1.00 37.34 179 ALA A C 1
ATOM 1342 O O . ALA A 1 179 ? -22.805 4.921 -20.365 1.00 37.34 179 ALA A O 1
ATOM 1343 N N . GLY A 1 180 ? -22.546 7.155 -20.391 1.00 35.47 180 GLY A N 1
ATOM 1344 C CA . GLY A 1 180 ? -21.150 7.177 -20.813 1.00 35.47 180 GLY A CA 1
ATOM 1345 C C . GLY A 1 180 ? -20.168 6.776 -19.716 1.00 35.47 180 GLY A C 1
ATOM 1346 O O . GLY A 1 180 ? -20.392 7.018 -18.535 1.00 35.47 180 GLY A O 1
ATOM 1347 N N . ALA A 1 181 ? -19.065 6.188 -20.171 1.00 40.59 181 ALA A N 1
ATOM 1348 C CA . ALA A 1 181 ? -17.841 5.929 -19.435 1.00 40.59 181 ALA A CA 1
ATOM 1349 C C . ALA A 1 181 ? -17.277 7.217 -18.804 1.00 40.59 181 ALA A C 1
ATOM 1351 O O . ALA A 1 181 ? -16.723 8.063 -19.501 1.00 40.59 181 ALA A O 1
ATOM 1352 N N . ALA A 1 182 ? -17.439 7.347 -17.488 1.00 42.66 182 ALA A N 1
ATOM 1353 C CA . ALA A 1 182 ? -16.831 8.380 -16.647 1.00 42.66 182 ALA A CA 1
ATOM 1354 C C . ALA A 1 182 ? -16.114 7.730 -15.443 1.00 42.66 182 ALA A C 1
ATOM 1356 O O . ALA A 1 182 ? -16.223 8.209 -14.321 1.00 42.66 182 ALA A O 1
ATOM 1357 N N . GLY A 1 183 ? -15.481 6.571 -15.663 1.00 48.03 183 GLY A N 1
ATOM 1358 C CA . GLY A 1 183 ? -15.067 5.666 -14.585 1.00 48.03 183 GLY A CA 1
ATOM 1359 C C . GLY A 1 183 ? -13.594 5.693 -14.171 1.00 48.03 183 GLY A C 1
ATOM 1360 O O . GLY A 1 183 ? -13.273 5.027 -13.198 1.00 48.03 183 GLY A O 1
ATOM 1361 N N . GLU A 1 184 ? -12.700 6.406 -14.862 1.00 49.75 184 GLU A N 1
ATOM 1362 C CA . GLU A 1 184 ? -11.251 6.170 -14.679 1.00 49.75 184 GLU A CA 1
ATOM 1363 C C . GLU A 1 184 ? -10.467 7.254 -13.935 1.00 49.75 184 GLU A C 1
ATOM 1365 O O . GLU A 1 184 ? -9.380 6.971 -13.455 1.00 49.75 184 GLU A O 1
ATOM 1370 N N . ALA A 1 185 ? -11.020 8.451 -13.737 1.00 59.12 185 ALA A N 1
ATOM 1371 C CA . ALA A 1 185 ? -10.345 9.524 -12.992 1.00 59.12 185 ALA A CA 1
ATOM 1372 C C . ALA A 1 185 ? -11.147 9.971 -11.765 1.00 59.12 185 ALA A C 1
ATOM 1374 O O . ALA A 1 185 ? -11.186 11.151 -11.419 1.00 59.12 185 ALA A O 1
ATOM 1375 N N . GLU A 1 186 ? -11.864 9.045 -11.133 1.00 81.19 186 GLU A N 1
ATOM 1376 C CA . GLU A 1 186 ? -12.549 9.368 -9.892 1.00 81.19 186 GLU A CA 1
ATOM 1377 C C . GLU A 1 186 ? -11.559 9.324 -8.725 1.00 81.19 186 GLU A C 1
ATOM 1379 O O . GLU A 1 186 ? -11.060 8.251 -8.372 1.00 81.19 186 GLU A O 1
ATOM 1384 N N . GLY A 1 187 ? -11.289 10.499 -8.149 1.00 90.94 187 GLY A N 1
ATOM 1385 C CA . GLY A 1 187 ? -10.427 10.662 -6.982 1.00 90.94 187 GLY A CA 1
ATOM 1386 C C . GLY A 1 187 ? -10.872 9.808 -5.791 1.00 90.94 187 GLY A C 1
ATOM 1387 O O . GLY A 1 187 ? -12.038 9.418 -5.669 1.00 90.94 187 GLY A O 1
ATOM 1388 N N . VAL A 1 188 ? -9.926 9.513 -4.895 1.00 94.19 188 VAL A N 1
ATOM 1389 C CA . VAL A 1 188 ? -10.125 8.612 -3.744 1.00 94.19 188 VAL A CA 1
ATOM 1390 C C . VAL A 1 188 ? -11.306 9.058 -2.872 1.00 94.19 188 VAL A C 1
ATOM 1392 O O . VAL A 1 188 ? -12.150 8.234 -2.513 1.00 94.19 188 VAL A O 1
ATOM 1395 N N . PHE A 1 189 ? -11.434 10.361 -2.610 1.00 96.38 189 PHE A N 1
ATOM 1396 C CA . PHE A 1 189 ? -12.533 10.915 -1.819 1.00 96.38 189 PHE A CA 1
ATOM 1397 C C . PHE A 1 189 ? -13.899 10.784 -2.496 1.00 96.38 189 PHE A C 1
ATOM 1399 O O . PHE A 1 189 ? -14.879 10.455 -1.833 1.00 96.38 189 PHE A O 1
ATOM 1406 N N . ALA A 1 190 ? -13.987 10.971 -3.814 1.00 96.12 190 ALA A N 1
ATOM 1407 C CA . ALA A 1 190 ? -15.245 10.830 -4.546 1.00 96.12 190 ALA A CA 1
ATOM 1408 C C . ALA A 1 190 ? -15.768 9.385 -4.487 1.00 96.12 190 ALA A C 1
ATOM 1410 O O . ALA A 1 190 ? -16.946 9.148 -4.196 1.00 96.12 190 ALA A O 1
ATOM 1411 N N . ARG A 1 191 ? -14.860 8.413 -4.645 1.00 94.94 191 ARG A N 1
ATOM 1412 C CA . ARG A 1 191 ? -15.168 6.989 -4.474 1.00 94.94 191 ARG A CA 1
ATOM 1413 C C . ARG A 1 191 ? -15.617 6.673 -3.048 1.00 94.94 191 ARG A C 1
ATOM 1415 O O . ARG A 1 191 ? -16.588 5.940 -2.868 1.00 94.94 191 ARG A O 1
ATOM 1422 N N . TRP A 1 192 ? -14.932 7.224 -2.047 1.00 96.12 192 TRP A N 1
ATOM 1423 C CA . TRP A 1 192 ? -15.285 7.049 -0.639 1.00 96.12 192 TRP A CA 1
ATOM 1424 C C . TRP A 1 192 ? -16.672 7.624 -0.315 1.00 96.12 192 TRP A C 1
ATOM 1426 O O . TRP A 1 192 ? -17.504 6.917 0.245 1.00 96.12 192 TRP A O 1
ATOM 1436 N N . LEU A 1 193 ? -16.983 8.843 -0.762 1.00 96.56 193 LEU A N 1
ATOM 1437 C CA . LEU A 1 193 ? -18.296 9.467 -0.565 1.00 96.56 193 LEU A C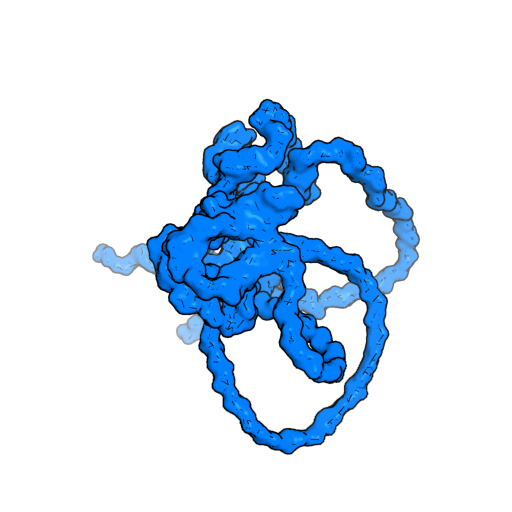A 1
ATOM 1438 C C . LEU A 1 193 ? -19.435 8.658 -1.197 1.00 96.56 193 LEU A C 1
ATOM 1440 O O . LEU A 1 193 ? -20.481 8.489 -0.574 1.00 96.56 193 LEU A O 1
ATOM 1444 N N . ARG A 1 194 ? -19.216 8.084 -2.387 1.00 95.75 194 ARG A N 1
ATOM 1445 C CA . ARG A 1 194 ? -20.184 7.159 -3.000 1.00 95.75 194 ARG A CA 1
ATOM 1446 C C . ARG A 1 194 ? -20.319 5.840 -2.256 1.00 95.75 194 ARG A C 1
ATOM 1448 O O . ARG A 1 194 ? -21.382 5.231 -2.302 1.00 95.75 194 ARG A O 1
ATOM 1455 N N . ALA A 1 195 ? -19.266 5.366 -1.596 1.00 94.12 195 ALA A N 1
ATOM 1456 C CA . ALA A 1 195 ? -19.366 4.176 -0.760 1.00 94.12 195 ALA A CA 1
ATOM 1457 C C . ALA A 1 195 ? -20.241 4.432 0.480 1.00 94.12 195 ALA A C 1
ATOM 1459 O O . ALA A 1 195 ? -20.904 3.507 0.947 1.00 94.12 195 ALA A O 1
ATOM 1460 N N . VAL A 1 196 ? -20.278 5.674 0.977 1.00 95.56 196 VAL A N 1
ATOM 1461 C CA . VAL A 1 196 ? -21.100 6.070 2.129 1.00 95.56 196 VAL A CA 1
ATOM 1462 C C . VAL A 1 196 ? -22.592 6.130 1.783 1.00 95.56 196 VAL A C 1
ATOM 1464 O O . VAL A 1 196 ? -23.410 5.681 2.582 1.00 95.56 196 VAL A O 1
ATOM 1467 N N . ASP A 1 197 ? -22.976 6.656 0.615 1.00 95.75 197 ASP A N 1
ATOM 1468 C CA . ASP A 1 197 ? -24.392 6.884 0.273 1.00 95.75 197 ASP A CA 1
ATOM 1469 C C . ASP A 1 197 ? -24.960 6.020 -0.866 1.00 95.75 197 ASP A C 1
ATOM 1471 O O . ASP A 1 197 ? -26.174 5.996 -1.073 1.00 95.75 197 ASP A O 1
ATOM 1475 N N . GLY A 1 198 ? -24.107 5.350 -1.642 1.00 92.75 198 GLY A N 1
ATOM 1476 C CA . GLY A 1 198 ? -24.455 4.577 -2.837 1.00 92.75 198 GLY A CA 1
ATOM 1477 C C . GLY A 1 198 ? -25.024 5.382 -4.015 1.00 92.75 198 GLY A C 1
ATOM 1478 O O . GLY A 1 198 ? -25.208 4.822 -5.096 1.00 92.75 198 GLY A O 1
ATOM 1479 N N . THR A 1 199 ? -25.317 6.670 -3.838 1.00 93.75 199 THR A N 1
ATOM 1480 C CA . THR A 1 199 ? -26.062 7.509 -4.795 1.00 93.75 199 THR A CA 1
ATOM 1481 C C . THR A 1 199 ? -25.209 8.629 -5.377 1.00 93.75 199 THR A C 1
ATOM 1483 O O . THR A 1 199 ? -25.460 9.059 -6.504 1.00 93.75 199 THR A O 1
ATOM 1486 N N . GLY A 1 200 ? -24.170 9.059 -4.657 1.00 94.25 200 GLY A N 1
ATOM 1487 C CA . GLY A 1 200 ? -23.365 10.228 -4.987 1.00 94.25 200 GLY A CA 1
ATOM 1488 C C . GLY A 1 200 ? -23.988 11.558 -4.556 1.00 94.25 200 GLY A C 1
ATOM 1489 O O . GLY A 1 200 ? -23.440 12.604 -4.901 1.00 94.25 200 GLY A O 1
ATOM 1490 N N . ASP A 1 201 ? -25.079 11.536 -3.791 1.00 96.38 201 ASP A N 1
ATOM 1491 C CA . ASP A 1 201 ? -25.668 12.711 -3.146 1.00 96.38 201 ASP A CA 1
ATOM 1492 C C . ASP A 1 201 ? -24.700 13.398 -2.172 1.00 96.38 201 ASP A C 1
ATOM 1494 O O . ASP A 1 201 ? -24.892 14.567 -1.870 1.00 96.38 201 ASP A O 1
ATOM 1498 N N . LEU A 1 202 ? -23.653 12.727 -1.686 1.00 97.44 202 LEU A N 1
ATOM 1499 C CA . LEU A 1 202 ? -22.621 13.314 -0.829 1.00 97.44 202 LEU A CA 1
ATOM 1500 C C . LEU A 1 202 ? -21.480 13.987 -1.606 1.00 97.44 202 LEU A C 1
ATOM 1502 O O . LEU A 1 202 ? -20.661 14.670 -0.993 1.00 97.44 202 LEU A O 1
ATOM 1506 N N . LEU A 1 203 ? -21.413 13.851 -2.936 1.00 97.06 203 LEU A N 1
ATOM 1507 C CA . LEU A 1 203 ? -20.301 14.384 -3.738 1.00 97.06 203 LEU A CA 1
ATOM 1508 C C . LEU A 1 203 ? -20.180 15.910 -3.708 1.00 97.06 203 LEU A C 1
ATOM 1510 O O . LEU A 1 203 ? -19.115 16.432 -4.020 1.00 97.06 203 LEU A O 1
ATOM 1514 N N . HIS A 1 204 ? -21.217 16.662 -3.329 1.00 97.25 204 HIS A N 1
ATOM 1515 C CA . HIS A 1 204 ? -21.080 18.117 -3.187 1.00 97.25 204 HIS A CA 1
ATOM 1516 C C . HIS A 1 204 ? -20.216 18.527 -1.986 1.00 97.25 204 HIS A C 1
ATOM 1518 O O . HIS A 1 204 ? -19.827 19.689 -1.921 1.00 97.25 204 HIS A O 1
ATOM 1524 N N . TYR A 1 205 ? -19.907 17.609 -1.060 1.00 97.75 205 TYR A N 1
ATOM 1525 C CA . TYR A 1 205 ? -18.915 17.833 0.000 1.00 97.75 205 TYR A CA 1
ATOM 1526 C C . TYR A 1 205 ? -17.474 17.598 -0.468 1.00 97.75 205 TYR A C 1
ATOM 1528 O O . TYR A 1 205 ? -16.547 17.938 0.260 1.00 97.75 205 TYR A O 1
ATOM 1536 N N . LEU A 1 206 ? -17.277 17.036 -1.668 1.00 96.56 206 LEU A N 1
ATOM 1537 C CA . LEU A 1 206 ? -15.961 16.662 -2.184 1.00 96.56 206 LEU A CA 1
ATOM 1538 C C . LEU A 1 206 ? -14.942 17.814 -2.162 1.00 96.56 206 LEU A C 1
ATOM 1540 O O . LEU A 1 206 ? -13.859 17.574 -1.644 1.00 96.56 206 LEU A O 1
ATOM 1544 N N . PRO A 1 207 ? -15.255 19.047 -2.622 1.00 96.19 207 PRO A N 1
ATOM 1545 C CA . PRO A 1 207 ? -14.264 20.125 -2.623 1.00 96.19 207 PRO A CA 1
ATOM 1546 C C . PRO A 1 207 ? -13.786 20.495 -1.216 1.00 96.19 207 PRO A C 1
ATOM 1548 O O . PRO A 1 207 ? -12.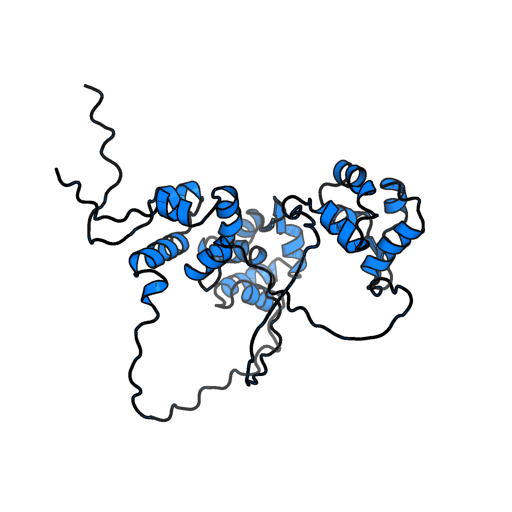597 20.668 -1.001 1.00 96.19 207 PRO A O 1
ATOM 1551 N N . GLU A 1 208 ? -14.700 20.558 -0.242 1.00 97.62 208 GLU A N 1
ATOM 1552 C CA . GLU A 1 208 ? -14.337 20.866 1.148 1.00 97.62 208 GLU A CA 1
ATOM 1553 C C . GLU A 1 208 ? -13.465 19.757 1.746 1.00 97.62 208 GLU A C 1
ATOM 1555 O O . GLU A 1 208 ? -12.542 20.023 2.506 1.00 97.62 208 GLU A O 1
ATOM 1560 N N . ILE A 1 209 ? -13.737 18.501 1.396 1.00 96.88 209 ILE A N 1
ATOM 1561 C CA . ILE A 1 209 ? -12.950 17.368 1.880 1.00 96.88 209 ILE A CA 1
ATOM 1562 C C . ILE A 1 209 ? -11.554 17.356 1.238 1.00 96.88 209 ILE A C 1
ATOM 1564 O O . ILE A 1 209 ? -10.575 17.193 1.957 1.00 96.88 209 ILE A O 1
ATOM 1568 N N . GLU A 1 210 ? -11.452 17.569 -0.075 1.00 95.81 210 GLU A N 1
ATOM 1569 C CA . GLU A 1 210 ? -10.170 17.621 -0.797 1.00 95.81 210 GLU A CA 1
ATOM 1570 C C . GLU A 1 210 ? -9.304 18.823 -0.388 1.00 95.81 210 GLU A C 1
ATOM 1572 O O . GLU A 1 210 ? -8.081 18.717 -0.376 1.00 95.81 210 GLU A O 1
ATOM 1577 N N . ASP A 1 211 ? -9.915 19.953 -0.021 1.00 94.94 211 ASP A N 1
ATOM 1578 C CA . ASP A 1 211 ? -9.185 21.152 0.407 1.00 94.94 211 ASP A CA 1
ATOM 1579 C C . ASP A 1 211 ? -8.623 21.035 1.839 1.00 94.94 211 ASP A C 1
ATOM 1581 O O . ASP A 1 211 ? -7.634 21.696 2.167 1.00 94.94 211 ASP A O 1
ATOM 1585 N N . ASN A 1 212 ? -9.253 20.229 2.705 1.00 95.44 212 ASN A N 1
ATOM 1586 C CA . ASN A 1 212 ? -8.882 20.120 4.123 1.00 95.44 212 ASN A CA 1
ATOM 1587 C C . ASN A 1 212 ? -8.116 18.838 4.477 1.00 95.44 212 ASN A C 1
ATOM 1589 O O . ASN A 1 212 ? -7.490 18.798 5.540 1.00 95.44 212 ASN A O 1
ATOM 1593 N N . TYR A 1 213 ? -8.170 17.803 3.634 1.00 96.56 213 TYR A N 1
ATOM 1594 C CA . TYR A 1 213 ? -7.600 16.492 3.935 1.00 96.56 213 TYR A CA 1
ATOM 1595 C C . TYR A 1 213 ? -6.827 15.916 2.755 1.00 96.56 213 TYR A C 1
ATOM 1597 O O . TYR A 1 213 ? -7.260 15.985 1.607 1.00 96.56 213 TYR A O 1
ATOM 1605 N N . ASP A 1 214 ? -5.712 15.262 3.066 1.00 92.94 214 ASP A N 1
ATOM 1606 C CA . ASP A 1 214 ? -4.823 14.679 2.062 1.00 92.94 214 ASP A CA 1
ATOM 1607 C C . ASP A 1 214 ? -5.295 13.281 1.625 1.00 92.94 214 ASP A C 1
ATOM 1609 O O . ASP A 1 214 ? -5.126 12.888 0.470 1.00 92.94 214 ASP A O 1
ATOM 1613 N N . HIS A 1 215 ? -5.903 12.514 2.539 1.00 92.94 215 HIS A N 1
ATOM 1614 C CA . HIS A 1 215 ? -6.437 11.173 2.273 1.00 92.94 215 HIS A CA 1
ATOM 1615 C C . HIS A 1 215 ? -7.520 10.754 3.290 1.00 92.94 215 HIS A C 1
ATOM 1617 O O . HIS A 1 215 ? -7.728 11.398 4.320 1.00 92.94 215 HIS A O 1
ATOM 1623 N N . VAL A 1 216 ? -8.246 9.664 3.008 1.00 96.25 216 VAL A N 1
ATOM 1624 C CA . VAL A 1 216 ? -9.398 9.211 3.817 1.00 96.25 216 VAL A CA 1
ATOM 1625 C C . VAL A 1 216 ? -8.967 8.738 5.206 1.00 96.25 216 VAL A C 1
ATOM 1627 O O . VAL A 1 216 ? -9.654 9.009 6.188 1.00 96.25 216 VAL A O 1
ATOM 1630 N N . GLU A 1 217 ? -7.812 8.084 5.314 1.00 94.12 217 GLU A N 1
ATOM 1631 C CA . GLU A 1 217 ? -7.278 7.577 6.581 1.00 94.12 217 GLU A CA 1
ATOM 1632 C C . GLU A 1 217 ? -6.994 8.714 7.570 1.00 94.12 217 GLU A C 1
ATOM 1634 O O . GLU A 1 217 ? -7.186 8.523 8.765 1.00 94.12 217 GLU A O 1
ATOM 1639 N N . GLN A 1 218 ? -6.638 9.913 7.091 1.00 96.00 218 GLN A N 1
ATOM 1640 C CA . GLN A 1 218 ? -6.474 11.095 7.941 1.00 96.00 218 GLN A CA 1
ATOM 1641 C C . GLN A 1 218 ? -7.807 11.496 8.589 1.00 96.00 218 GLN A C 1
ATOM 1643 O O . GLN A 1 218 ? -7.856 11.836 9.769 1.00 96.00 218 GLN A O 1
ATOM 1648 N N . ILE A 1 219 ? -8.913 11.417 7.842 1.00 97.06 219 ILE A N 1
ATOM 1649 C CA . ILE A 1 219 ? -10.256 11.671 8.379 1.00 97.06 219 ILE A CA 1
ATOM 1650 C C . ILE A 1 219 ? -10.617 10.596 9.410 1.00 97.06 219 ILE A C 1
ATOM 1652 O O . ILE A 1 219 ? -11.165 10.914 10.470 1.00 97.06 219 ILE A O 1
ATOM 1656 N N . GLU A 1 220 ? -10.302 9.328 9.120 1.00 95.56 220 GLU A N 1
ATOM 1657 C CA . GLU A 1 220 ? -10.533 8.235 10.065 1.00 95.56 220 GLU A CA 1
ATOM 1658 C C . GLU A 1 220 ? -9.755 8.444 11.368 1.00 95.56 220 GLU A C 1
ATOM 1660 O O . GLU A 1 220 ? -10.334 8.369 12.449 1.00 95.56 220 GLU A O 1
ATOM 1665 N N . GLU A 1 221 ? -8.467 8.757 11.278 1.00 94.25 221 GLU A N 1
ATOM 1666 C CA . GLU A 1 221 ? -7.591 8.959 12.430 1.00 94.25 221 GLU A CA 1
ATOM 1667 C C . GLU A 1 221 ? -8.033 10.149 13.290 1.00 94.25 221 GLU A C 1
ATOM 1669 O O . GLU A 1 221 ? -8.109 10.044 14.517 1.00 94.25 221 GLU A O 1
ATOM 1674 N N . LEU A 1 222 ? -8.363 11.276 12.654 1.00 96.94 222 LEU A N 1
ATOM 1675 C CA . LEU A 1 222 ? -8.709 12.504 13.364 1.00 96.94 222 LEU A CA 1
ATOM 1676 C C . LEU A 1 222 ? -10.113 12.467 13.969 1.00 96.94 222 LEU A C 1
ATOM 1678 O O . LEU A 1 222 ? -10.337 13.043 15.038 1.00 96.94 222 LEU A O 1
ATOM 1682 N N . TYR A 1 223 ? -11.069 11.821 13.297 1.00 97.56 223 TYR A N 1
ATOM 1683 C CA . TYR A 1 223 ? -12.478 11.984 13.641 1.00 97.56 223 TYR A CA 1
ATOM 1684 C C . TYR A 1 223 ? -13.240 10.705 13.954 1.00 97.56 223 TYR A C 1
ATOM 1686 O O . TYR A 1 223 ? -14.346 10.816 14.494 1.00 97.56 223 TYR A O 1
ATOM 1694 N N . VAL A 1 224 ? -12.717 9.515 13.662 1.00 96.19 224 VAL A N 1
ATOM 1695 C CA . VAL A 1 224 ? -13.400 8.264 14.006 1.00 96.19 224 VAL A CA 1
ATOM 1696 C C . VAL A 1 224 ? -12.989 7.830 15.405 1.00 96.19 224 VAL A C 1
ATOM 1698 O O . VAL A 1 224 ? -11.847 7.492 15.693 1.00 96.19 224 VAL A O 1
ATOM 1701 N N . THR A 1 225 ? -13.968 7.785 16.301 1.00 94.31 225 THR A N 1
ATOM 1702 C CA . THR A 1 225 ? -13.778 7.297 17.668 1.00 94.31 225 THR A CA 1
ATOM 1703 C C . THR A 1 225 ? -14.292 5.871 17.795 1.00 94.31 225 THR A C 1
ATOM 1705 O O . THR A 1 225 ? -15.314 5.505 17.213 1.00 94.31 225 THR A O 1
ATOM 1708 N N . THR A 1 226 ? -13.586 5.049 18.575 1.00 92.69 226 THR A N 1
ATOM 1709 C CA . THR A 1 226 ? -14.025 3.685 18.889 1.00 92.69 226 THR A CA 1
ATOM 1710 C C . THR A 1 226 ? -14.560 3.637 20.314 1.00 92.69 226 THR A C 1
ATOM 1712 O O . THR A 1 226 ? -13.798 3.669 21.279 1.00 92.69 226 THR A O 1
ATOM 1715 N N . ALA A 1 227 ? -15.881 3.529 20.458 1.00 88.25 227 ALA A N 1
ATOM 1716 C CA . ALA A 1 227 ? -16.544 3.390 21.751 1.00 88.25 227 ALA A CA 1
ATOM 1717 C C . ALA A 1 227 ? -17.296 2.055 21.805 1.00 88.25 227 ALA A C 1
ATOM 1719 O O . ALA A 1 227 ? -18.182 1.783 20.998 1.00 88.25 227 ALA A O 1
ATOM 1720 N N . GLY A 1 228 ? -16.926 1.185 22.750 1.00 88.06 228 GLY A N 1
ATOM 1721 C CA . GLY A 1 228 ? -17.561 -0.131 22.891 1.00 88.06 228 GLY A CA 1
ATOM 1722 C C . GLY A 1 228 ? -17.370 -1.048 21.676 1.00 88.06 228 GLY A C 1
ATOM 1723 O O . GLY A 1 228 ? -18.270 -1.819 21.352 1.00 88.06 228 GLY A O 1
ATOM 1724 N N . GLY A 1 229 ? -16.229 -0.936 20.984 1.00 87.56 229 GLY A N 1
ATOM 1725 C CA . GLY A 1 229 ? -15.911 -1.734 19.794 1.00 87.56 229 GLY A CA 1
ATOM 1726 C C . GLY A 1 229 ? -16.645 -1.306 18.521 1.00 87.56 229 GLY A C 1
ATOM 1727 O O . GLY A 1 229 ? -16.575 -2.011 17.520 1.00 87.56 229 GLY A O 1
ATOM 1728 N N . LYS A 1 230 ? -17.351 -0.170 18.545 1.00 88.44 230 LYS A N 1
ATOM 1729 C CA . LYS A 1 230 ? -17.984 0.423 17.365 1.00 88.44 230 LYS A CA 1
ATOM 1730 C C . LYS A 1 230 ? -17.255 1.700 16.977 1.00 88.44 230 LYS A C 1
ATOM 1732 O O . LYS A 1 230 ? -17.043 2.560 17.832 1.00 88.44 230 LYS A O 1
ATOM 1737 N N . LYS A 1 231 ? -16.890 1.795 15.700 1.00 93.31 231 LYS A N 1
ATOM 1738 C CA . LYS A 1 231 ? -16.366 3.011 15.078 1.00 93.31 231 LYS A CA 1
ATOM 1739 C C . LYS A 1 231 ? -17.527 3.973 14.807 1.00 93.31 231 LYS A C 1
ATOM 1741 O O . LYS A 1 231 ? -18.577 3.542 14.333 1.00 93.31 231 LYS A O 1
ATOM 1746 N N . ALA A 1 232 ? -17.348 5.250 15.120 1.00 94.62 232 ALA A N 1
ATOM 1747 C CA . ALA A 1 232 ? -18.298 6.309 14.795 1.00 94.62 232 ALA A CA 1
ATOM 1748 C C . ALA A 1 232 ? -17.568 7.639 14.574 1.00 94.62 232 ALA A C 1
ATOM 1750 O O . ALA A 1 232 ? -16.624 7.955 15.303 1.00 94.62 232 ALA A O 1
ATOM 1751 N N . PHE A 1 233 ? -18.034 8.429 13.606 1.00 96.12 233 PHE A N 1
ATOM 1752 C CA . PHE A 1 233 ? -17.564 9.800 13.424 1.00 96.12 233 PHE A CA 1
ATOM 1753 C C . PHE A 1 233 ? -17.940 10.674 14.621 1.00 96.12 233 PHE A C 1
ATOM 1755 O O . PHE A 1 233 ? -19.059 10.613 15.134 1.00 96.12 233 PHE A O 1
ATOM 1762 N N . SER A 1 234 ? -16.994 11.497 15.060 1.00 96.19 234 SER A N 1
ATOM 1763 C CA . SER A 1 234 ? -17.228 12.536 16.055 1.00 96.19 234 SER A CA 1
ATOM 1764 C C . SER A 1 234 ? -18.062 13.684 15.474 1.00 96.19 234 SER A C 1
ATOM 1766 O O . SER A 1 234 ? -18.005 13.972 14.281 1.00 96.19 234 SER A O 1
ATOM 1768 N N . GLU A 1 235 ? -18.798 14.399 16.329 1.00 96.69 235 GLU A N 1
ATOM 1769 C CA . GLU A 1 235 ? -19.554 15.601 15.925 1.00 96.69 235 GLU A CA 1
ATOM 1770 C C . GLU A 1 235 ? -18.660 16.700 15.326 1.00 96.69 235 GLU A C 1
ATOM 1772 O O . GLU A 1 235 ? -19.126 17.522 14.538 1.00 96.69 235 GLU A O 1
ATOM 1777 N N . GLN A 1 236 ? -17.369 16.697 15.674 1.00 97.12 236 GLN A N 1
ATOM 1778 C CA . GLN A 1 236 ? -16.403 17.664 15.166 1.00 97.12 236 GLN A CA 1
ATOM 1779 C C . GLN A 1 236 ? -16.202 17.525 13.650 1.00 97.12 236 GLN A C 1
ATOM 1781 O O . GLN A 1 236 ? -16.132 18.540 12.970 1.00 97.12 236 GLN A O 1
ATOM 1786 N N . PHE A 1 237 ? -16.226 16.303 13.105 1.00 97.19 237 PHE A N 1
ATOM 1787 C CA . PHE A 1 237 ? -16.135 16.078 11.656 1.00 97.19 237 PHE A CA 1
ATOM 1788 C C . PHE A 1 237 ? -17.252 16.794 10.898 1.00 97.19 237 PHE A C 1
ATOM 1790 O O . PHE A 1 237 ? -17.010 17.506 9.927 1.00 97.19 237 PHE A O 1
ATOM 1797 N N . PHE A 1 238 ? -18.493 16.647 11.368 1.00 97.75 238 PHE A N 1
ATOM 1798 C CA . PHE A 1 238 ? -19.642 17.270 10.715 1.00 97.75 238 PHE A CA 1
ATOM 1799 C C . PHE A 1 238 ? -19.604 18.796 10.818 1.00 97.75 238 PHE A C 1
ATOM 1801 O O . PHE A 1 238 ? -20.082 19.479 9.913 1.00 97.75 238 PHE A O 1
ATOM 1808 N N . ALA A 1 239 ? -19.050 19.333 11.908 1.00 96.94 239 ALA A N 1
ATOM 1809 C CA . ALA A 1 239 ? -18.853 20.767 12.067 1.00 96.94 239 ALA A CA 1
ATOM 1810 C C . ALA A 1 239 ? -17.773 21.304 11.115 1.00 96.94 239 ALA A C 1
ATOM 1812 O O . ALA A 1 239 ? -18.016 22.320 10.465 1.00 96.94 239 ALA A O 1
ATOM 1813 N N . ASP A 1 240 ? -16.640 20.607 11.004 1.00 96.50 240 ASP A N 1
ATOM 1814 C CA . ASP A 1 240 ? -15.482 21.040 10.216 1.00 96.50 240 ASP A CA 1
ATOM 1815 C C . ASP A 1 240 ? -15.757 20.955 8.706 1.00 96.50 240 ASP A C 1
ATOM 1817 O O . ASP A 1 240 ? -15.499 21.915 7.990 1.00 96.50 240 ASP A O 1
ATOM 1821 N N . VAL A 1 241 ? -16.402 19.881 8.234 1.00 96.38 241 VAL A N 1
ATOM 1822 C CA . VAL A 1 241 ? -16.802 19.721 6.816 1.00 96.38 241 VAL A CA 1
ATOM 1823 C C . VAL A 1 241 ? -18.093 20.495 6.480 1.00 96.38 241 VAL A C 1
ATOM 1825 O O . VAL A 1 241 ? -18.524 20.578 5.331 1.00 96.38 241 VAL A O 1
ATOM 1828 N N . GLY A 1 242 ? -18.777 21.061 7.482 1.00 96.56 242 GLY A N 1
ATOM 1829 C CA . GLY A 1 242 ? -20.019 21.815 7.279 1.00 96.56 242 GLY A CA 1
ATOM 1830 C C . GLY A 1 242 ? -21.241 20.950 6.926 1.00 96.56 242 GLY A C 1
ATOM 1831 O O . GLY A 1 242 ? -22.198 21.421 6.301 1.00 96.56 242 GLY A O 1
ATOM 1832 N N . ILE A 1 243 ? -21.260 19.684 7.344 1.00 97.44 243 ILE A N 1
ATOM 1833 C CA . ILE A 1 243 ? -22.370 18.751 7.119 1.00 97.44 243 ILE A CA 1
ATOM 1834 C C . ILE A 1 243 ? -23.489 19.041 8.130 1.00 97.44 243 ILE A C 1
ATOM 1836 O O . ILE A 1 243 ? -23.519 18.517 9.241 1.00 97.44 243 ILE A O 1
ATOM 1840 N N . GLN A 1 244 ? -24.455 19.874 7.738 1.00 96.62 244 GLN A N 1
ATOM 1841 C CA . GLN A 1 244 ? -25.603 20.235 8.590 1.00 96.62 244 GLN A CA 1
ATOM 1842 C C . GLN A 1 244 ? -26.837 19.345 8.379 1.00 96.62 244 GLN A C 1
ATOM 1844 O O . GLN A 1 244 ? -27.742 19.337 9.211 1.00 96.62 244 GLN A O 1
ATOM 1849 N N . ASN A 1 245 ? -26.907 18.614 7.263 1.00 97.06 245 ASN A N 1
ATOM 1850 C CA . ASN A 1 245 ? -28.056 17.770 6.951 1.00 97.06 245 ASN A CA 1
ATOM 1851 C C . ASN A 1 245 ? -28.021 16.486 7.794 1.00 97.06 245 ASN A C 1
ATOM 1853 O O . ASN A 1 245 ? -27.168 15.627 7.582 1.00 97.06 245 ASN A O 1
ATOM 1857 N N . GLU A 1 246 ? -28.982 16.334 8.706 1.00 96.75 246 GLU A N 1
ATOM 1858 C CA . GLU A 1 246 ? -29.105 15.166 9.588 1.00 96.75 246 GLU A CA 1
ATOM 1859 C C . GLU A 1 246 ? -29.236 13.838 8.824 1.00 96.75 246 GLU A C 1
ATOM 1861 O O . GLU A 1 246 ? -28.735 12.815 9.286 1.00 96.75 246 GLU A O 1
ATOM 1866 N N . ALA A 1 247 ? -29.836 13.841 7.626 1.00 96.31 247 ALA A N 1
ATOM 1867 C CA . ALA A 1 247 ? -29.898 12.647 6.785 1.00 96.31 247 ALA A CA 1
ATOM 1868 C C . ALA A 1 247 ? -28.506 12.242 6.273 1.00 96.31 247 ALA A C 1
ATOM 1870 O O . ALA A 1 247 ? -28.178 11.062 6.269 1.00 96.31 247 ALA A O 1
ATOM 1871 N N . HIS A 1 248 ? -27.662 13.210 5.902 1.00 97.25 248 HIS A N 1
ATOM 1872 C CA . HIS A 1 248 ? -26.293 12.932 5.460 1.00 97.25 248 HIS A CA 1
ATOM 1873 C C . HIS A 1 248 ? -25.419 12.469 6.628 1.00 97.25 248 HIS A C 1
ATOM 1875 O O . HIS A 1 248 ? -24.693 11.489 6.490 1.00 97.25 248 HIS A O 1
ATOM 1881 N N . LYS A 1 249 ? -25.540 13.104 7.804 1.00 96.94 249 LYS A N 1
ATOM 1882 C CA . LYS A 1 249 ? -24.846 12.650 9.022 1.00 96.94 249 LYS A CA 1
ATOM 1883 C C . LYS A 1 249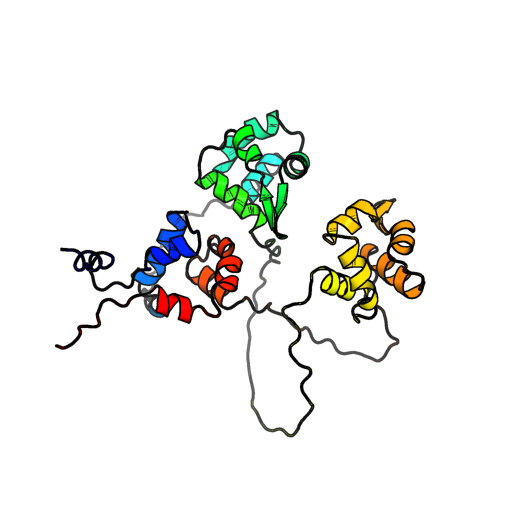 ? -25.181 11.197 9.359 1.00 96.94 249 LYS A C 1
ATOM 1885 O O . LYS A 1 249 ? -24.288 10.425 9.695 1.00 96.94 249 LYS A O 1
ATOM 1890 N N . ALA A 1 250 ? -26.455 10.816 9.239 1.00 94.94 250 ALA A N 1
ATOM 1891 C CA . ALA A 1 250 ? -26.894 9.448 9.489 1.00 94.94 250 ALA A CA 1
ATOM 1892 C C . ALA A 1 250 ? -26.210 8.436 8.556 1.00 94.94 250 ALA A C 1
ATOM 1894 O O . ALA A 1 250 ? -25.791 7.392 9.042 1.00 94.94 250 ALA A O 1
ATOM 1895 N N . LEU A 1 251 ? -26.019 8.767 7.271 1.00 96.12 251 LEU A N 1
ATOM 1896 C CA . LEU A 1 251 ? -25.297 7.906 6.323 1.00 96.12 251 LEU A CA 1
ATOM 1897 C C . LEU A 1 251 ? -23.846 7.666 6.769 1.00 96.12 251 LEU A C 1
ATOM 1899 O O . LEU A 1 251 ? -23.403 6.522 6.835 1.00 96.12 251 LEU A O 1
ATOM 1903 N N . PHE A 1 252 ? -23.127 8.721 7.171 1.00 95.50 252 PHE A N 1
ATOM 1904 C CA . PHE A 1 252 ? -21.759 8.594 7.695 1.00 95.50 252 PHE A CA 1
ATOM 1905 C C . PHE A 1 252 ? -21.688 7.765 8.987 1.00 95.50 252 PHE A C 1
ATOM 1907 O O . PHE A 1 252 ? -20.769 6.967 9.167 1.00 95.50 252 PHE A O 1
ATOM 1914 N N . LEU A 1 253 ? -22.652 7.930 9.898 1.00 93.44 253 LEU A N 1
ATOM 1915 C CA . LEU A 1 253 ? -22.715 7.143 11.135 1.00 93.44 253 LEU A CA 1
ATOM 1916 C C . LEU A 1 253 ? -23.068 5.672 10.870 1.00 93.44 253 LEU A C 1
ATOM 1918 O O . LEU A 1 253 ? -22.561 4.775 11.550 1.00 93.44 253 LEU A O 1
ATOM 1922 N N . GLU A 1 254 ? -23.927 5.413 9.887 1.00 93.00 254 GLU A N 1
ATOM 1923 C CA . GLU A 1 254 ? -24.349 4.070 9.502 1.00 93.00 254 GLU A CA 1
ATOM 1924 C C . GLU A 1 254 ? -23.232 3.288 8.802 1.00 93.00 254 GLU A C 1
ATOM 1926 O O . GLU A 1 254 ? -23.071 2.092 9.072 1.00 93.00 254 GLU A O 1
ATOM 1931 N N . PHE A 1 255 ? -22.420 3.975 7.992 1.00 92.94 255 PHE A N 1
ATOM 1932 C CA . PHE A 1 255 ? -21.306 3.403 7.235 1.00 92.94 255 PHE A CA 1
ATOM 1933 C C . PHE A 1 255 ? -20.371 2.540 8.104 1.00 92.94 255 PHE A C 1
ATOM 1935 O O . PHE A 1 255 ? -20.054 1.411 7.735 1.00 92.94 255 PHE A O 1
ATOM 1942 N N . TYR A 1 256 ? -20.010 2.995 9.312 1.00 86.50 256 TYR A N 1
ATOM 1943 C CA . TYR A 1 256 ? -19.174 2.210 10.241 1.00 86.50 256 TYR A CA 1
ATOM 1944 C C . TYR A 1 256 ? -19.939 1.266 11.168 1.00 86.50 256 TYR A C 1
ATOM 1946 O O . TYR A 1 256 ? -19.353 0.340 11.734 1.00 86.50 256 TYR A O 1
ATOM 1954 N N . CYS A 1 257 ? -21.243 1.470 11.340 1.00 82.12 257 CYS A N 1
ATOM 1955 C CA . CYS A 1 257 ? -22.064 0.585 12.162 1.00 82.12 257 CYS A CA 1
ATOM 1956 C C . CYS A 1 257 ? -22.426 -0.725 11.444 1.00 82.12 257 CYS A C 1
ATOM 1958 O O . CYS A 1 257 ? -23.075 -1.579 12.054 1.00 82.12 257 CYS A O 1
ATOM 1960 N N . GLY A 1 258 ? -22.014 -0.893 10.180 1.00 70.69 258 GLY A N 1
ATOM 1961 C CA . GLY A 1 258 ? -22.364 -2.049 9.356 1.00 70.69 258 GLY A CA 1
ATOM 1962 C C . GLY A 1 258 ? -23.861 -2.105 9.056 1.00 70.69 258 GLY A C 1
ATOM 1963 O O . GLY A 1 258 ? -24.431 -3.196 8.993 1.00 70.69 258 GLY A O 1
ATOM 1964 N N . GLY A 1 259 ? -24.510 -0.938 8.956 1.00 54.03 259 GLY A N 1
ATOM 1965 C CA . GLY A 1 259 ? -25.938 -0.855 8.674 1.00 54.03 259 GLY A CA 1
ATOM 1966 C C . GLY A 1 259 ? -26.282 -1.408 7.287 1.00 54.03 259 GLY A C 1
ATOM 1967 O O . GLY A 1 259 ? -25.468 -1.325 6.363 1.00 54.03 259 GLY A O 1
ATOM 1968 N N . PRO A 1 260 ? -27.455 -2.048 7.134 1.00 43.81 260 PRO A N 1
ATOM 1969 C CA . PRO A 1 260 ? -27.860 -2.643 5.873 1.00 43.81 260 PRO A CA 1
ATOM 1970 C C . PRO A 1 260 ? -28.102 -1.531 4.852 1.00 43.81 260 PRO A C 1
ATOM 1972 O O . PRO A 1 260 ? -28.905 -0.639 5.109 1.00 43.81 260 PRO A O 1
ATOM 1975 N N . ALA A 1 261 ? -27.451 -1.626 3.687 1.00 42.69 261 ALA A N 1
ATOM 1976 C CA . ALA A 1 261 ? -27.733 -0.797 2.517 1.00 42.69 261 ALA A CA 1
ATOM 1977 C C . ALA A 1 261 ? -29.238 -0.481 2.422 1.00 42.69 261 ALA A C 1
ATOM 1979 O O . ALA A 1 261 ? -30.064 -1.398 2.385 1.00 42.69 261 ALA A O 1
ATOM 1980 N N . ALA A 1 262 ? -29.559 0.814 2.460 1.00 39.66 262 ALA A N 1
ATOM 1981 C CA . ALA A 1 262 ? -30.890 1.386 2.611 1.00 39.66 262 ALA A CA 1
ATOM 1982 C C . ALA A 1 262 ? -32.025 0.544 1.994 1.00 39.66 262 ALA A C 1
ATOM 1984 O O . ALA A 1 262 ? -32.118 0.353 0.779 1.00 39.66 262 ALA A O 1
ATOM 1985 N N . ALA A 1 263 ? -32.944 0.087 2.846 1.00 32.28 263 ALA A N 1
ATOM 1986 C CA . ALA A 1 263 ? -34.213 -0.485 2.425 1.00 32.28 263 ALA A CA 1
ATOM 1987 C C . ALA A 1 263 ? -35.117 0.611 1.827 1.00 32.28 263 ALA A C 1
ATOM 1989 O O . ALA A 1 263 ? -35.710 1.413 2.548 1.00 32.28 263 ALA A O 1
ATOM 1990 N N . ALA A 1 264 ? -35.257 0.616 0.500 1.00 32.66 264 ALA A N 1
ATOM 1991 C CA . ALA A 1 264 ? -36.405 1.205 -0.187 1.00 32.66 264 ALA A CA 1
ATOM 1992 C C . ALA A 1 264 ? -37.655 0.309 0.003 1.00 32.66 264 ALA A C 1
ATOM 1994 O O . ALA A 1 264 ? -37.513 -0.903 0.192 1.00 32.66 264 ALA A O 1
ATOM 1995 N N . PRO A 1 265 ? -38.883 0.865 -0.033 1.00 38.78 265 PRO A N 1
ATOM 1996 C CA . PRO A 1 265 ? -40.096 0.109 0.254 1.00 38.78 265 PRO A CA 1
ATOM 1997 C C . PRO A 1 265 ? -40.385 -0.950 -0.818 1.00 38.78 265 PRO A C 1
ATOM 1999 O O . PRO A 1 265 ? -40.198 -0.750 -2.016 1.00 38.78 265 PRO A O 1
ATOM 2002 N N . GLU A 1 266 ? -40.860 -2.084 -0.320 1.00 35.44 266 GLU A N 1
ATOM 2003 C CA . GLU A 1 266 ? -41.082 -3.367 -0.977 1.00 35.44 266 GLU A CA 1
ATOM 2004 C C . GLU A 1 266 ? -41.758 -3.305 -2.360 1.00 35.44 266 GLU A C 1
ATOM 2006 O O . GLU A 1 266 ? -42.862 -2.787 -2.513 1.00 35.44 266 GLU A O 1
ATOM 2011 N N . THR A 1 267 ? -41.162 -3.978 -3.349 1.00 34.41 267 THR A N 1
ATOM 2012 C CA . THR A 1 267 ? -41.895 -4.807 -4.325 1.00 34.41 267 THR A CA 1
ATOM 2013 C C . THR A 1 267 ? -41.036 -6.009 -4.734 1.00 34.41 267 THR A C 1
ATOM 2015 O O . THR A 1 267 ? -39.812 -5.959 -4.757 1.00 34.41 267 THR A O 1
ATOM 2018 N N . SER A 1 268 ? -41.707 -7.138 -4.938 1.00 36.44 268 SER A N 1
ATOM 2019 C CA . SER A 1 268 ? -41.205 -8.503 -4.782 1.00 36.44 268 SER A CA 1
ATOM 2020 C C . SER A 1 268 ? -40.100 -8.972 -5.744 1.00 36.44 268 SER A C 1
ATOM 2022 O O . SER A 1 268 ? -40.159 -8.719 -6.938 1.00 36.44 268 SER A O 1
ATOM 2024 N N . ALA A 1 269 ? -39.191 -9.780 -5.178 1.00 41.31 269 ALA A N 1
ATOM 2025 C CA . ALA A 1 269 ? -38.519 -10.972 -5.719 1.00 41.31 269 ALA A CA 1
ATOM 2026 C C . ALA A 1 269 ? -38.086 -10.991 -7.203 1.00 41.31 269 ALA A C 1
ATOM 2028 O O . ALA A 1 269 ? -38.918 -11.059 -8.099 1.00 41.31 269 ALA A O 1
ATOM 2029 N N . THR A 1 270 ? -36.784 -11.169 -7.462 1.00 33.53 270 THR A N 1
ATOM 2030 C CA . THR A 1 270 ? -36.166 -12.458 -7.866 1.00 33.53 270 THR A CA 1
ATOM 2031 C C . THR A 1 270 ? -34.639 -12.285 -7.883 1.00 33.53 270 THR A C 1
ATOM 2033 O O . THR A 1 270 ? -34.127 -11.315 -8.431 1.00 33.53 270 THR A O 1
ATOM 2036 N N . ALA A 1 271 ? -33.916 -13.208 -7.246 1.00 44.91 271 ALA A N 1
ATOM 2037 C CA . ALA A 1 271 ? -32.459 -13.213 -7.149 1.00 44.91 271 ALA A CA 1
ATOM 2038 C C . ALA A 1 271 ? -31.783 -13.368 -8.524 1.00 44.91 271 ALA A C 1
ATOM 2040 O O . ALA A 1 271 ? -32.149 -14.253 -9.295 1.00 44.91 271 ALA A O 1
ATOM 2041 N N . SER A 1 272 ? -30.760 -12.552 -8.788 1.00 35.81 272 SER A N 1
ATOM 2042 C CA . SER A 1 272 ? -29.825 -12.744 -9.897 1.00 35.81 272 SER A CA 1
ATOM 2043 C C . SER A 1 272 ? -2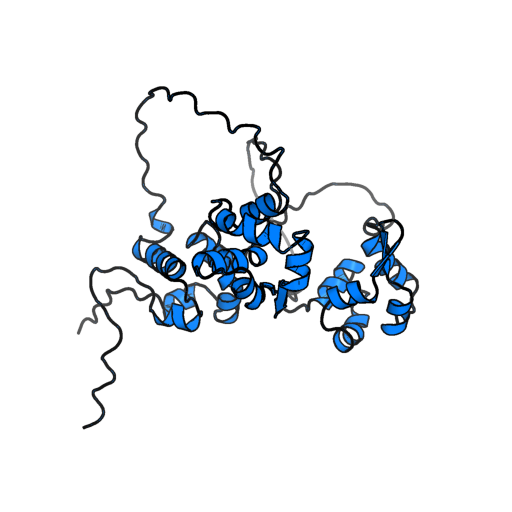8.427 -12.352 -9.420 1.00 35.81 272 SER A C 1
ATOM 2045 O O . SER A 1 272 ? -28.157 -11.185 -9.142 1.00 35.81 272 SER A O 1
ATOM 2047 N N . GLY A 1 273 ? -27.570 -13.354 -9.223 1.00 41.41 273 GLY A N 1
ATOM 2048 C CA . GLY A 1 273 ? -26.186 -13.170 -8.808 1.00 41.41 273 GLY A CA 1
ATOM 2049 C C . GLY A 1 273 ? -25.326 -12.732 -9.988 1.00 41.41 273 GLY A C 1
ATOM 2050 O O . GLY A 1 273 ? -25.056 -13.532 -10.881 1.00 41.41 273 GLY A O 1
ATOM 2051 N N . SER A 1 274 ? -24.873 -11.480 -9.973 1.00 35.09 274 SER A N 1
ATOM 2052 C CA . SER A 1 274 ? -23.799 -11.014 -10.850 1.00 35.09 274 SER A CA 1
ATOM 2053 C C . SER A 1 274 ? -22.458 -11.348 -10.209 1.00 35.09 274 SER A C 1
ATOM 2055 O O . SER A 1 274 ? -22.023 -10.697 -9.263 1.00 35.09 274 SER A O 1
ATOM 2057 N N . SER A 1 275 ? -21.799 -12.378 -10.735 1.00 39.22 275 SER A N 1
ATOM 2058 C CA . SER A 1 275 ? -20.373 -12.599 -10.513 1.00 39.22 275 SER A CA 1
ATOM 2059 C C . SER A 1 275 ? -19.614 -11.529 -11.299 1.00 39.22 275 SER A C 1
ATOM 2061 O O . SER A 1 275 ? -19.425 -11.643 -12.508 1.00 39.22 275 SER A O 1
ATOM 2063 N N . ALA A 1 276 ? -19.245 -10.444 -10.621 1.00 35.75 276 ALA A N 1
ATOM 2064 C CA . ALA A 1 276 ? -18.297 -9.473 -11.139 1.00 35.75 276 ALA A CA 1
ATOM 2065 C C . ALA A 1 276 ? -16.892 -10.070 -10.996 1.00 35.75 276 ALA A C 1
ATOM 2067 O O . ALA A 1 276 ? -16.208 -9.862 -9.997 1.00 35.75 276 ALA A O 1
ATOM 2068 N N . THR A 1 277 ? -16.458 -10.854 -11.981 1.00 38.44 277 THR A N 1
ATOM 2069 C CA . THR A 1 277 ? -15.024 -11.059 -12.188 1.00 38.44 277 THR A CA 1
ATOM 2070 C C . THR A 1 277 ? -14.452 -9.695 -12.545 1.00 38.44 277 THR A C 1
ATOM 2072 O O . THR A 1 277 ? -14.695 -9.206 -13.651 1.00 38.44 277 THR A O 1
ATOM 2075 N N . ALA A 1 278 ? -13.777 -9.053 -11.588 1.00 44.72 278 ALA A N 1
ATOM 2076 C CA . ALA A 1 278 ? -13.057 -7.808 -11.806 1.00 44.72 278 ALA A CA 1
ATOM 2077 C C . ALA A 1 278 ? -12.238 -7.951 -13.093 1.00 44.72 278 ALA A C 1
ATOM 2079 O O . ALA A 1 278 ? -11.454 -8.894 -13.240 1.00 44.72 278 ALA A O 1
ATOM 2080 N N . SER A 1 279 ? -12.500 -7.083 -14.069 1.00 47.06 279 SER A N 1
ATOM 2081 C CA . SER A 1 279 ? -11.747 -7.084 -15.314 1.00 47.06 279 SER A CA 1
ATOM 2082 C C . SER A 1 279 ? -10.338 -6.621 -14.981 1.00 47.06 279 SER A C 1
ATOM 2084 O O . SER A 1 279 ? -10.075 -5.425 -14.977 1.00 47.06 279 SER A O 1
ATOM 2086 N N . ALA A 1 280 ? -9.450 -7.566 -14.667 1.00 71.69 280 ALA A N 1
ATOM 2087 C CA . ALA A 1 280 ? -8.025 -7.296 -14.550 1.00 71.69 280 ALA A CA 1
ATOM 2088 C C . ALA A 1 280 ? -7.573 -6.509 -15.790 1.00 71.69 280 ALA A C 1
ATOM 2090 O O . ALA A 1 280 ? -8.046 -6.791 -16.904 1.00 71.69 280 ALA A O 1
ATOM 2091 N N . SER A 1 281 ? -6.709 -5.514 -15.606 1.00 87.31 281 SER A N 1
ATOM 2092 C CA . SER A 1 281 ? -6.190 -4.727 -16.720 1.00 87.31 281 SER A CA 1
ATOM 2093 C C . SER A 1 281 ? -5.452 -5.632 -17.712 1.00 87.31 281 SER A C 1
ATOM 2095 O O . SER A 1 281 ? -5.075 -6.775 -17.414 1.00 87.31 281 SER A O 1
ATOM 2097 N N . HIS A 1 282 ? -5.298 -5.164 -18.949 1.00 92.25 282 HIS A N 1
ATOM 2098 C CA . HIS A 1 282 ? -4.576 -5.923 -19.968 1.00 92.25 282 HIS A CA 1
ATOM 2099 C C . HIS A 1 282 ? -3.110 -6.154 -19.556 1.00 92.25 282 HIS A C 1
ATOM 2101 O O . HIS A 1 282 ? -2.601 -7.263 -19.721 1.00 92.25 282 HIS A O 1
ATOM 2107 N N . PHE A 1 283 ? -2.488 -5.160 -18.911 1.00 94.12 283 PHE A N 1
ATOM 2108 C CA . PHE A 1 283 ? -1.139 -5.253 -18.353 1.00 94.12 283 PHE A CA 1
ATOM 2109 C C . PHE A 1 283 ? -1.036 -6.242 -17.195 1.00 94.12 283 PHE A C 1
ATOM 2111 O O . PHE A 1 283 ? -0.132 -7.068 -17.211 1.00 94.12 283 PHE A O 1
ATOM 2118 N N . ALA A 1 284 ? -1.991 -6.266 -16.258 1.00 93.50 284 ALA A N 1
ATOM 2119 C CA . ALA A 1 284 ? -1.993 -7.255 -15.177 1.00 93.50 284 ALA A CA 1
ATOM 2120 C C . ALA A 1 284 ? -2.010 -8.695 -15.717 1.00 93.50 284 ALA A C 1
ATOM 2122 O O . ALA A 1 284 ? -1.290 -9.563 -15.226 1.00 93.50 284 ALA A O 1
ATOM 2123 N N . ARG A 1 285 ? -2.803 -8.961 -16.768 1.00 94.38 285 ARG A N 1
ATOM 2124 C CA . ARG A 1 285 ? -2.814 -10.282 -17.423 1.00 94.38 285 ARG A CA 1
ATOM 2125 C C . ARG A 1 285 ? -1.497 -10.597 -18.124 1.00 94.38 285 ARG A C 1
ATOM 2127 O O . ARG A 1 285 ? -1.078 -11.750 -18.102 1.00 94.38 285 ARG A O 1
ATOM 2134 N N . TRP A 1 286 ? -0.876 -9.606 -18.756 1.00 95.12 286 TRP A N 1
ATOM 2135 C CA . TRP A 1 286 ? 0.416 -9.771 -19.416 1.00 95.12 286 TRP A CA 1
ATOM 2136 C C . TRP A 1 286 ? 1.539 -10.032 -18.406 1.00 95.12 286 TRP A C 1
ATOM 2138 O O . TRP A 1 286 ? 2.252 -11.019 -18.551 1.00 95.12 286 TRP A O 1
ATOM 2148 N N . LEU A 1 287 ? 1.622 -9.255 -17.324 1.00 94.88 287 LEU A N 1
ATOM 2149 C CA . LEU A 1 287 ? 2.595 -9.454 -16.247 1.00 94.88 287 LEU A CA 1
ATOM 2150 C C . LEU A 1 287 ? 2.426 -10.816 -15.569 1.00 94.88 287 LEU A C 1
ATOM 2152 O O . LEU A 1 287 ? 3.414 -11.505 -15.354 1.00 94.88 287 LEU A O 1
ATOM 2156 N N . LEU A 1 288 ? 1.188 -11.260 -15.328 1.00 93.81 288 LEU A N 1
ATOM 2157 C CA . LEU A 1 288 ? 0.915 -12.611 -14.820 1.00 93.81 288 LEU A CA 1
ATOM 2158 C C . LEU A 1 288 ? 1.250 -13.724 -15.824 1.00 93.81 288 LEU A C 1
ATOM 2160 O O . LEU A 1 288 ? 1.474 -14.865 -15.423 1.00 93.81 288 LEU A O 1
ATOM 2164 N N . ALA A 1 289 ? 1.256 -13.433 -17.127 1.00 93.69 289 ALA A N 1
ATOM 2165 C CA . ALA A 1 289 ? 1.713 -14.390 -18.129 1.00 93.69 289 ALA A CA 1
ATOM 2166 C C . ALA A 1 289 ? 3.245 -14.514 -18.121 1.00 93.69 289 ALA A C 1
ATOM 2168 O O . ALA A 1 289 ? 3.754 -15.625 -18.277 1.00 93.69 289 ALA A O 1
ATOM 2169 N N . VAL A 1 290 ? 3.957 -13.398 -17.921 1.00 93.62 290 VAL A N 1
ATOM 2170 C CA . VAL A 1 290 ? 5.422 -13.366 -17.768 1.00 93.62 290 VAL A CA 1
ATOM 2171 C C . VAL A 1 290 ? 5.843 -14.031 -16.456 1.00 93.62 290 VAL A C 1
ATOM 2173 O O . VAL A 1 290 ? 6.752 -14.859 -16.447 1.00 93.62 290 VAL A O 1
ATOM 2176 N N . ASP A 1 291 ? 5.147 -13.714 -15.368 1.00 94.38 291 ASP A N 1
ATOM 2177 C CA . ASP A 1 291 ? 5.384 -14.240 -14.031 1.00 94.38 291 ASP A CA 1
ATOM 2178 C C . ASP A 1 291 ? 4.068 -14.672 -13.358 1.00 94.38 291 ASP A C 1
ATOM 2180 O O . ASP A 1 291 ? 3.378 -13.866 -12.724 1.00 94.38 291 ASP A O 1
ATOM 2184 N N . PRO A 1 292 ? 3.733 -15.973 -13.423 1.00 90.50 292 PRO A N 1
ATOM 2185 C CA . PRO A 1 292 ? 2.532 -16.511 -12.789 1.00 90.50 292 PRO A CA 1
ATOM 2186 C C . PRO A 1 292 ? 2.498 -16.379 -11.263 1.00 90.50 292 PRO A C 1
ATOM 2188 O O . PRO A 1 292 ? 1.432 -16.557 -10.672 1.00 90.50 292 PRO A O 1
ATOM 2191 N N . SER A 1 293 ? 3.636 -16.112 -10.610 1.00 85.44 293 SER A N 1
ATOM 2192 C CA . SER A 1 293 ? 3.679 -15.884 -9.161 1.00 85.44 293 SER A CA 1
ATOM 2193 C C . SER A 1 293 ? 3.141 -14.503 -8.769 1.00 85.44 293 SER A C 1
ATOM 2195 O O . SER A 1 293 ? 2.717 -14.315 -7.627 1.00 85.44 293 SER A O 1
ATOM 2197 N N . GLY A 1 294 ? 3.093 -13.569 -9.726 1.00 89.31 294 GLY A N 1
ATOM 2198 C CA . GLY A 1 294 ? 2.625 -12.201 -9.529 1.00 89.31 294 GLY A CA 1
ATOM 2199 C C . GLY A 1 294 ? 3.663 -11.261 -8.919 1.00 89.31 294 GLY A C 1
ATOM 2200 O O . GLY A 1 294 ? 3.299 -10.140 -8.576 1.00 89.31 294 GLY A O 1
ATOM 2201 N N . GLY A 1 295 ? 4.928 -11.671 -8.799 1.00 85.00 295 GLY A N 1
ATOM 2202 C CA . GLY A 1 295 ? 6.026 -10.806 -8.362 1.00 85.00 295 GLY A CA 1
ATOM 2203 C C . GLY A 1 295 ? 6.196 -9.579 -9.259 1.00 85.00 295 GLY A C 1
ATOM 2204 O O . GLY A 1 295 ? 6.422 -8.486 -8.754 1.00 85.00 295 GLY A O 1
ATOM 2205 N N . LEU A 1 296 ? 5.960 -9.719 -10.568 1.00 94.00 296 LEU A N 1
ATOM 2206 C CA . LEU A 1 296 ? 6.018 -8.600 -11.520 1.00 94.00 296 LEU A CA 1
ATOM 2207 C C . LEU A 1 296 ? 4.831 -7.621 -11.454 1.00 94.00 296 LEU A C 1
ATOM 2209 O O . LEU A 1 296 ? 4.875 -6.583 -12.112 1.00 94.00 296 LEU A O 1
ATOM 2213 N N . LEU A 1 297 ? 3.775 -7.904 -10.679 1.00 92.31 297 LEU A N 1
ATOM 2214 C CA . LEU A 1 297 ? 2.635 -6.981 -10.554 1.00 92.31 297 LEU A CA 1
ATOM 2215 C C . LEU A 1 297 ? 3.010 -5.662 -9.868 1.00 92.31 297 LEU A C 1
ATOM 2217 O O . LEU A 1 297 ? 2.297 -4.678 -10.046 1.00 92.31 297 LEU A O 1
ATOM 2221 N N . CYS A 1 298 ? 4.132 -5.602 -9.145 1.00 89.00 298 CYS A N 1
ATOM 2222 C CA . CYS A 1 298 ? 4.628 -4.351 -8.572 1.00 89.00 298 CYS A CA 1
ATOM 2223 C C . CYS A 1 298 ? 4.988 -3.298 -9.637 1.00 89.00 298 CYS A C 1
ATOM 2225 O O . CYS A 1 298 ? 4.945 -2.109 -9.341 1.00 89.00 298 CYS A O 1
ATOM 2227 N N . TYR A 1 299 ? 5.262 -3.710 -10.881 1.00 94.00 299 TYR A N 1
ATOM 2228 C CA . TYR A 1 299 ? 5.527 -2.797 -11.998 1.00 94.00 299 TYR A CA 1
ATOM 2229 C C . TYR A 1 299 ? 4.271 -2.403 -12.778 1.00 94.00 299 TYR A C 1
ATOM 2231 O O . TYR A 1 299 ? 4.365 -1.614 -13.715 1.00 94.00 299 TYR A O 1
ATOM 2239 N N . GLN A 1 300 ? 3.094 -2.940 -12.430 1.00 94.06 300 GLN A N 1
ATOM 2240 C CA . GLN A 1 300 ? 1.872 -2.728 -13.209 1.00 94.06 300 GLN A CA 1
ATOM 2241 C C . GLN A 1 300 ? 1.550 -1.242 -13.378 1.00 94.06 300 GLN A C 1
ATOM 2243 O O . GLN A 1 300 ? 1.319 -0.814 -14.504 1.00 94.06 300 GLN A O 1
ATOM 2248 N N . GLN A 1 301 ? 1.567 -0.470 -12.288 1.00 87.00 301 GLN A N 1
ATOM 2249 C CA . GLN A 1 301 ? 1.213 0.949 -12.331 1.00 87.00 301 GLN A CA 1
ATOM 2250 C C . GLN A 1 301 ? 2.203 1.749 -13.184 1.00 87.00 301 GLN A C 1
ATOM 2252 O O . GLN A 1 301 ? 1.789 2.490 -14.063 1.00 87.00 301 GLN A O 1
ATOM 2257 N N . VAL A 1 302 ? 3.508 1.527 -12.991 1.00 91.50 302 VAL A N 1
ATOM 2258 C CA . VAL A 1 302 ? 4.561 2.200 -13.770 1.00 91.50 302 VAL A CA 1
ATOM 2259 C C . VAL A 1 302 ? 4.392 1.911 -15.261 1.00 91.50 302 VAL A C 1
ATOM 2261 O O . VAL A 1 302 ? 4.506 2.809 -16.089 1.00 91.50 302 VAL A O 1
ATOM 2264 N N . ILE A 1 303 ? 4.073 0.670 -15.618 1.00 94.06 303 ILE A N 1
ATOM 2265 C CA . ILE A 1 303 ? 3.876 0.272 -17.012 1.00 94.06 303 ILE A CA 1
ATOM 2266 C C . ILE A 1 303 ? 2.589 0.885 -17.589 1.00 94.06 303 ILE A C 1
ATOM 2268 O O . ILE A 1 303 ? 2.603 1.353 -18.725 1.00 94.06 303 ILE A O 1
ATOM 2272 N N . GLU A 1 304 ? 1.501 0.918 -16.815 1.00 93.50 304 GLU A N 1
ATOM 2273 C CA . GLU A 1 304 ? 0.227 1.545 -17.203 1.00 93.50 304 GLU A CA 1
ATOM 2274 C C . GLU A 1 304 ? 0.345 3.065 -17.379 1.00 93.50 304 GLU A C 1
ATOM 2276 O O . GLU A 1 304 ? -0.273 3.623 -18.281 1.00 93.50 304 GLU A O 1
ATOM 2281 N N . ASP A 1 305 ? 1.168 3.730 -16.568 1.00 89.19 305 ASP A N 1
ATOM 2282 C CA . ASP A 1 305 ? 1.381 5.177 -16.652 1.00 89.19 305 ASP A CA 1
ATOM 2283 C C . ASP A 1 305 ? 2.232 5.576 -17.870 1.00 89.19 305 ASP A C 1
ATOM 2285 O O . ASP A 1 305 ? 2.109 6.693 -18.380 1.00 89.19 305 ASP A O 1
ATOM 2289 N N . ASN A 1 306 ? 3.102 4.677 -18.343 1.00 91.38 306 ASN A N 1
ATOM 2290 C CA . ASN A 1 306 ? 4.030 4.949 -19.443 1.00 91.38 306 ASN A CA 1
ATOM 2291 C C . ASN A 1 306 ? 3.548 4.432 -20.807 1.00 91.38 306 ASN A C 1
ATOM 2293 O O . ASN A 1 306 ? 4.015 4.931 -21.836 1.00 91.38 306 ASN A O 1
ATOM 2297 N N . TYR A 1 307 ? 2.630 3.459 -20.848 1.00 93.56 307 TYR A N 1
ATOM 2298 C CA . TYR A 1 307 ? 2.174 2.850 -22.098 1.00 93.56 307 TYR A CA 1
ATOM 2299 C C . TYR A 1 307 ? 0.667 2.608 -22.127 1.00 93.56 307 TYR A C 1
ATOM 2301 O O . TYR A 1 307 ? 0.078 2.062 -21.200 1.00 93.56 307 TYR A O 1
ATOM 2309 N N . ASP A 1 308 ? 0.061 2.910 -23.275 1.00 91.06 308 ASP A N 1
ATOM 2310 C CA . ASP A 1 308 ? -1.371 2.693 -23.498 1.00 91.06 308 ASP A CA 1
ATOM 2311 C C . ASP A 1 308 ? -1.723 1.202 -23.688 1.00 91.06 308 ASP A C 1
ATOM 2313 O O . ASP A 1 308 ? -2.834 0.767 -23.373 1.00 91.06 308 ASP A O 1
ATOM 2317 N N . ASP A 1 309 ? -0.793 0.400 -24.225 1.00 94.25 309 ASP A N 1
ATOM 2318 C CA . ASP A 1 309 ? -0.998 -1.028 -24.461 1.00 94.25 309 ASP A CA 1
ATOM 2319 C C . ASP A 1 309 ? 0.305 -1.852 -24.522 1.00 94.25 309 ASP A C 1
ATOM 2321 O O . ASP A 1 309 ? 1.395 -1.351 -24.789 1.00 94.25 309 ASP A O 1
ATOM 2325 N N . VAL A 1 310 ? 0.178 -3.166 -24.303 1.00 94.19 310 VAL A N 1
ATOM 2326 C CA . VAL A 1 310 ? 1.299 -4.128 -24.322 1.00 94.19 310 VAL A CA 1
ATOM 2327 C C . VAL A 1 310 ? 1.951 -4.229 -25.706 1.00 94.19 310 VAL A C 1
ATOM 2329 O O . VAL A 1 310 ? 3.156 -4.439 -25.807 1.00 94.19 310 VAL A O 1
ATOM 2332 N N . GLY A 1 311 ? 1.181 -4.058 -26.782 1.00 92.25 311 GLY A N 1
ATOM 2333 C CA . GLY A 1 311 ? 1.699 -4.082 -28.147 1.00 92.25 311 GLY A CA 1
ATOM 2334 C C . GLY A 1 311 ? 2.642 -2.914 -28.435 1.00 92.25 311 GLY A C 1
ATOM 2335 O O . GLY A 1 311 ? 3.592 -3.089 -29.198 1.00 92.25 311 GLY A O 1
ATOM 2336 N N . LEU A 1 312 ? 2.450 -1.757 -27.789 1.00 91.88 312 LEU A N 1
ATOM 2337 C CA . LEU A 1 312 ? 3.397 -0.643 -27.856 1.00 91.88 312 LEU A CA 1
ATOM 2338 C C . LEU A 1 312 ? 4.749 -1.032 -27.242 1.00 91.88 312 LEU A C 1
ATOM 2340 O O . LEU A 1 312 ? 5.775 -0.836 -27.893 1.00 91.88 312 LEU A O 1
ATOM 2344 N N . ILE A 1 313 ? 4.749 -1.660 -26.061 1.00 93.12 313 ILE A N 1
ATOM 2345 C CA . ILE A 1 313 ? 5.967 -2.176 -25.408 1.00 93.12 313 ILE A CA 1
ATOM 2346 C C . ILE A 1 313 ? 6.669 -3.190 -26.313 1.00 93.12 313 ILE A C 1
ATOM 2348 O O . ILE A 1 313 ? 7.873 -3.087 -26.546 1.00 93.12 313 ILE A O 1
ATOM 2352 N N . GLU A 1 314 ? 5.917 -4.138 -26.874 1.00 91.50 314 GLU A N 1
ATOM 2353 C CA . GLU A 1 314 ? 6.466 -5.123 -27.808 1.00 91.50 314 GLU A CA 1
ATOM 2354 C C . GLU A 1 314 ? 7.054 -4.452 -29.056 1.00 91.50 314 GLU A C 1
ATOM 2356 O O . GLU A 1 314 ? 8.140 -4.812 -29.494 1.00 91.50 314 GLU A O 1
ATOM 2361 N N . SER A 1 315 ? 6.396 -3.432 -29.607 1.00 90.00 315 SER A N 1
ATOM 2362 C CA . SER A 1 315 ? 6.885 -2.737 -30.803 1.00 90.00 315 SER A CA 1
ATOM 2363 C C . SER A 1 315 ? 8.142 -1.897 -30.565 1.00 90.00 315 SER A C 1
ATOM 2365 O O . SER A 1 315 ? 8.968 -1.779 -31.470 1.00 90.00 315 SER A O 1
ATOM 2367 N N . LEU A 1 316 ? 8.278 -1.308 -29.373 1.00 92.12 316 LEU A N 1
ATOM 2368 C CA . LEU A 1 316 ? 9.387 -0.423 -29.025 1.00 92.12 316 LEU A CA 1
ATOM 2369 C C . LEU A 1 316 ? 10.605 -1.202 -28.535 1.00 92.12 316 LEU A C 1
ATOM 2371 O O . LEU A 1 316 ? 11.727 -0.859 -28.893 1.00 92.12 316 LEU A O 1
ATOM 2375 N N . TYR A 1 317 ? 10.385 -2.251 -27.739 1.00 92.69 317 TYR A N 1
ATOM 2376 C CA . TYR A 1 317 ? 11.460 -2.914 -27.003 1.00 92.69 317 TYR A CA 1
ATOM 2377 C C . TYR A 1 317 ? 11.661 -4.385 -27.371 1.00 92.69 317 TYR A C 1
ATOM 2379 O O . TYR A 1 317 ? 12.656 -4.968 -26.944 1.00 92.69 317 TYR A O 1
ATOM 2387 N N . VAL A 1 318 ? 10.777 -5.008 -28.160 1.00 89.06 318 VAL A N 1
ATOM 2388 C CA . VAL A 1 318 ? 10.951 -6.397 -28.618 1.00 89.06 318 VAL A CA 1
ATOM 2389 C C . VAL A 1 318 ? 11.300 -6.405 -30.103 1.00 89.06 318 VAL A C 1
ATOM 2391 O O . VAL A 1 318 ? 10.445 -6.352 -30.985 1.00 89.06 318 VAL A O 1
ATOM 2394 N N . SER A 1 319 ? 12.592 -6.524 -30.398 1.00 81.31 319 SER A N 1
ATOM 2395 C CA . SER A 1 319 ? 13.069 -6.628 -31.778 1.00 81.31 319 SER A CA 1
ATOM 2396 C C . SER A 1 319 ? 13.099 -8.083 -32.251 1.00 81.31 319 SER A C 1
ATOM 2398 O O . SER A 1 319 ? 13.748 -8.946 -31.656 1.00 81.31 319 SER A O 1
ATOM 2400 N N . ALA A 1 320 ? 12.412 -8.362 -33.362 1.00 70.19 320 ALA A N 1
ATOM 2401 C CA . ALA A 1 320 ? 12.553 -9.620 -34.087 1.00 70.19 320 ALA A CA 1
ATOM 2402 C C . ALA A 1 320 ? 13.813 -9.562 -34.961 1.00 70.19 320 ALA A C 1
ATOM 2404 O O . ALA A 1 320 ? 13.795 -9.030 -36.074 1.00 70.19 320 ALA A O 1
ATOM 2405 N N . GLU A 1 321 ? 14.921 -10.112 -34.466 1.00 65.94 321 GLU A N 1
ATOM 2406 C CA . GLU A 1 321 ? 16.127 -10.278 -35.277 1.00 65.94 321 GLU A CA 1
ATOM 2407 C C . GLU A 1 321 ? 15.842 -11.230 -36.451 1.00 65.94 321 GLU A C 1
ATOM 2409 O O . GLU A 1 321 ? 15.703 -12.443 -36.290 1.00 65.94 321 GLU A O 1
ATOM 2414 N N . GLY A 1 322 ? 15.719 -10.673 -37.657 1.00 57.34 322 GLY A N 1
ATOM 2415 C CA . GLY A 1 322 ? 15.431 -11.456 -38.863 1.00 57.34 322 GLY A CA 1
ATOM 2416 C C . GLY A 1 322 ? 14.948 -10.661 -40.074 1.00 57.34 322 GLY A C 1
ATOM 2417 O O . GLY A 1 322 ? 14.845 -11.224 -41.166 1.00 57.34 322 GLY A O 1
ATOM 2418 N N . GLY A 1 323 ? 14.693 -9.358 -39.929 1.00 49.56 323 GLY A N 1
ATOM 2419 C CA . GLY A 1 323 ? 14.501 -8.452 -41.057 1.00 49.56 323 GLY A CA 1
ATOM 2420 C C . GLY A 1 323 ? 15.808 -8.239 -41.814 1.00 49.56 323 GLY A C 1
ATOM 2421 O O . GLY A 1 323 ? 16.430 -7.195 -41.686 1.00 49.56 323 GLY A O 1
ATOM 2422 N N . ALA A 1 324 ? 16.241 -9.230 -42.596 1.00 46.78 324 ALA A N 1
ATOM 2423 C CA . ALA A 1 324 ? 17.238 -9.011 -43.629 1.00 46.78 324 ALA A CA 1
ATOM 2424 C C . ALA A 1 324 ? 16.706 -7.908 -44.554 1.00 46.78 324 ALA A C 1
ATOM 2426 O O . ALA A 1 324 ? 15.814 -8.162 -45.371 1.00 46.78 324 ALA A O 1
ATOM 2427 N N . GLU A 1 325 ? 17.230 -6.688 -44.423 1.00 47.31 325 GLU A N 1
ATOM 2428 C CA . GLU A 1 325 ? 17.149 -5.702 -45.492 1.00 47.31 325 GLU A CA 1
ATOM 2429 C C . GLU A 1 325 ? 17.736 -6.369 -46.736 1.00 47.31 325 GLU A C 1
ATOM 2431 O O . GLU A 1 325 ? 18.939 -6.610 -46.849 1.00 47.31 325 GLU A O 1
ATOM 2436 N N . LYS A 1 326 ? 16.852 -6.764 -47.655 1.00 43.56 326 LYS A N 1
ATOM 2437 C CA . LYS A 1 326 ? 17.242 -7.157 -49.004 1.00 43.56 326 LYS A CA 1
ATOM 2438 C C . LYS A 1 326 ? 17.748 -5.896 -49.701 1.00 43.56 326 LYS A C 1
ATOM 2440 O O . LYS A 1 326 ? 16.954 -5.198 -50.330 1.00 43.56 326 LYS A O 1
ATOM 2445 N N . PHE A 1 327 ? 19.037 -5.618 -49.550 1.00 41.66 327 PHE A N 1
ATOM 2446 C CA . PHE A 1 327 ? 19.789 -4.779 -50.477 1.00 41.66 327 PHE A CA 1
ATOM 2447 C C . PHE A 1 327 ? 20.112 -5.559 -51.755 1.00 41.66 327 PHE A C 1
ATOM 2449 O O . PHE A 1 327 ? 20.437 -6.768 -51.659 1.00 41.66 327 PHE A O 1
#

Radius of gyration: 27.35 Å; chains: 1; bounding box: 79×70×73 Å

Foldseek 3Di:
DPDPPPPPDDDDDDDQFWAFDPVLCVLLVVPDPVLNVLRRCCRRVPHPVPVPPDDDDDDDDDDDDDDPDPDPPDPDQDQLQVVQCLLPVVCPSVVLVVVDVVPDPHPVVQCVVFWDADPNFTAGHPVSCVSSVPPDPVSNLSRRCSRVDDPPPPDDDDDDDDDDDDDDDDDDDDDDDDPDDPDDPQDQVQVVQCLLQVPSPSVVLVVLPVVPDDHPVVQCVPAWDQDPNFTAGHPVSCVSSVPPDPVSNVSRRCSRVVHPRDDDDDDDDDDDDDPPPPPDDQQQVVQCSSPVVCSSVSSSVVCVVVDVDPVVSCVPTTDRPDPPPPD

Organism: NCBI:txid311494

Sequence (327 aa):
DDVDQLEGLYVNVEGGRTTFDRQFFEDMEIEDRDHQALFSAFYCGGGPAAAAGARAEPTPVAEPPEAPRPSEVQAGASPFERWLLAVDAGGSLLTYLGVIEENYDCVDQIEELYATTEGGQRRFDPQFFEDMGIEDAGHKALFSNFYCRPPAVLGAPAAGGPGAAAPAEVPAPATTARAGAAGEAEGVFARWLRAVDGTGDLLHYLPEIEDNYDHVEQIEELYVTTAGGKKAFSEQFFADVGIQNEAHKALFLEFYCGGPAAAAPETSATASGSSATASASHFARWLLAVDPSGGLLCYQQVIEDNYDDVGLIESLYVSAEGGAEKF

pLDDT: mean 75.74, std 24.89, range [26.98, 98.25]